Protein AF-A0A1I1PBJ9-F1 (afdb_monomer_lite)

InterPro domains:
  IPR011047 Quinoprotein alcohol dehydrogenase-like superfamily [SSF50998] (34-346)

Secondary structure (DSSP, 8-state):
-TTSHHHHHHHHHTTSS-------------SS-EEEEEEEE-TTSEEEEEEEETTEEEEEEEETT--EEEEEEE-SSSSSEEEEEEEEE-GGG-EEEEEEEE-EEEETTEEEE---EEEEEE-TTS-EEEEES-S-S--S-EEEEEEEE-TTS-EEEEEEEEEEETTTTEEEEEEEEEEE-TT--EEEEEEESTT---EEEEEEEE-TTS-EEEEEEETTTEEEEEEE-TTT--EEEEEE---GGGTTS-EEEEEEEEEE-TTS-EEEEEEEEETTS---EEEEEEE-TTS-EEEEEEEESS----EEEETTEEEEEEEEE-SS-EEEEEEEEETTT----EEEEES--

pLDDT: mean 78.66, std 17.12, range [30.16, 97.81]

Foldseek 3Di:
DPPVVVVVVVVVVCVPDPDPPPPDDDDPDDDADWDFLDWDQWPQQWIWTWWAGVLWTKIWIAHNRRHTPDIDTHPPPDPFRKGFNDWAAAPPRKIKTWIWTQQWDDDPNDTHGWTQIKIFIAHNRRHTPDMDRPQDPDIFTWDFQEKDQAPVRKIKTKWWGWDQPVPPSDTAIWIKIWIAHPNRHTQDIDTPPPVRFRKTFRYWDQAPVRWIWTWIATFQQAIKIWTARPNYRHTPDMDHLQDPVCVPARWGWGHFDWDADPVRKIKTKGKIGGPVDDFIKIKIFIAGNVRHTPDMDIGGHDFGFDWDDDDQWTWTWGWHDDVPWTKIWTFIARNVPRDRPDIDIDTDD

Organism: NCBI:txid927664

Structure (mmCIF, N/CA/C/O backbone):
data_AF-A0A1I1PBJ9-F1
#
_entry.id   AF-A0A1I1PBJ9-F1
#
loop_
_atom_site.group_PDB
_atom_site.id
_atom_site.type_symbol
_atom_site.label_atom_id
_atom_site.label_alt_id
_atom_site.label_comp_id
_atom_site.label_asym_id
_atom_site.label_entity_id
_atom_site.label_seq_id
_atom_site.pdbx_PDB_ins_code
_atom_site.Cartn_x
_atom_site.Cartn_y
_atom_site.Cartn_z
_atom_site.occupancy
_atom_site.B_iso_or_equiv
_atom_site.auth_seq_id
_atom_site.auth_comp_id
_atom_site.auth_asym_id
_atom_site.auth_atom_id
_atom_site.pdbx_PDB_model_num
ATOM 1 N N . MET A 1 1 ? -30.941 -43.623 -26.563 1.00 44.75 1 MET A N 1
ATOM 2 C CA . MET A 1 1 ? -30.043 -43.834 -25.400 1.00 44.75 1 MET A CA 1
ATOM 3 C C . MET A 1 1 ? -28.978 -42.742 -25.200 1.00 44.75 1 MET A C 1
ATOM 5 O O . MET A 1 1 ? -28.423 -42.683 -24.117 1.00 44.75 1 MET A O 1
ATOM 9 N N . GLN A 1 2 ? -28.733 -41.822 -26.145 1.00 40.47 2 GLN A N 1
ATOM 10 C CA . GLN A 1 2 ? -27.652 -40.815 -26.039 1.00 40.47 2 GLN A CA 1
ATOM 11 C C . GLN A 1 2 ? -28.000 -39.476 -25.347 1.00 40.47 2 GLN A C 1
ATOM 13 O O . GLN A 1 2 ? -27.104 -38.682 -25.097 1.00 40.47 2 GLN A O 1
ATOM 18 N N . LYS A 1 3 ? -29.261 -39.209 -24.972 1.00 30.16 3 LYS A N 1
ATOM 19 C CA . LYS A 1 3 ? -29.654 -37.937 -24.317 1.00 30.16 3 LYS A CA 1
ATOM 20 C C . LYS A 1 3 ? -29.509 -37.908 -22.786 1.00 30.16 3 LYS A C 1
ATOM 22 O O . LYS A 1 3 ? -29.756 -36.869 -22.192 1.00 30.16 3 LYS A O 1
ATOM 27 N N . ARG A 1 4 ? -29.113 -39.017 -22.143 1.00 34.50 4 ARG A N 1
ATOM 28 C CA . ARG A 1 4 ? -28.931 -39.086 -20.676 1.00 34.50 4 ARG A CA 1
ATOM 29 C C . ARG A 1 4 ? -27.471 -39.024 -20.212 1.00 34.50 4 ARG A C 1
ATOM 31 O O . ARG A 1 4 ? -27.247 -38.843 -19.026 1.00 34.50 4 ARG A O 1
ATOM 38 N N . LEU A 1 5 ? -26.493 -39.109 -21.122 1.00 34.81 5 LEU A N 1
ATOM 39 C CA . LEU A 1 5 ? -25.073 -38.957 -20.769 1.00 34.81 5 LEU A CA 1
ATOM 40 C C . LEU A 1 5 ? -24.631 -37.482 -20.688 1.00 34.81 5 LEU A C 1
ATOM 42 O O . LEU A 1 5 ? -23.706 -37.162 -19.953 1.00 34.81 5 LEU A O 1
ATOM 46 N N . LEU A 1 6 ? -25.310 -36.574 -21.401 1.00 32.25 6 LEU A N 1
ATOM 47 C CA . LEU A 1 6 ? -24.928 -35.157 -21.452 1.00 32.25 6 LEU A CA 1
ATOM 48 C C . LEU A 1 6 ? -25.353 -34.387 -20.189 1.00 32.25 6 LEU A C 1
ATOM 50 O O . LEU A 1 6 ? -24.628 -33.516 -19.723 1.00 32.25 6 LEU A O 1
ATOM 54 N N . THR A 1 7 ? -26.483 -34.751 -19.578 1.00 33.62 7 THR A N 1
ATOM 55 C CA . THR A 1 7 ? -26.981 -34.113 -18.347 1.00 33.62 7 THR A CA 1
ATOM 56 C C . THR A 1 7 ? -26.156 -34.498 -17.117 1.00 33.62 7 THR A C 1
ATOM 58 O O . THR A 1 7 ? -25.978 -33.682 -16.221 1.00 33.62 7 THR A O 1
ATOM 61 N N . SER A 1 8 ? -25.592 -35.709 -17.090 1.00 35.12 8 SER A N 1
ATOM 62 C CA . SER A 1 8 ? -24.715 -36.169 -16.004 1.00 35.12 8 SER A CA 1
ATOM 63 C C . SER A 1 8 ? -23.276 -35.652 -16.129 1.00 35.12 8 SER A C 1
ATOM 65 O O . SER A 1 8 ? -22.610 -35.500 -15.112 1.00 35.12 8 SER A O 1
ATOM 67 N N . LEU A 1 9 ? -22.810 -35.316 -17.341 1.00 34.12 9 LEU A N 1
ATOM 68 C CA . LEU A 1 9 ? -21.499 -34.689 -17.552 1.00 34.12 9 LEU A CA 1
ATOM 69 C C . LEU A 1 9 ? -21.525 -33.179 -17.234 1.00 34.12 9 LEU A C 1
ATOM 71 O O . LEU A 1 9 ? -20.570 -32.660 -16.668 1.00 34.12 9 LEU A O 1
ATOM 75 N N . LEU A 1 10 ? -22.648 -32.492 -17.489 1.00 34.88 10 LEU A N 1
ATOM 76 C CA . LEU A 1 10 ? -22.858 -31.089 -17.090 1.00 34.88 10 LEU A CA 1
ATOM 77 C C . LEU A 1 10 ? -23.048 -30.904 -15.574 1.00 34.88 10 LEU A C 1
ATOM 79 O O . LEU A 1 10 ? -22.601 -29.901 -15.025 1.00 34.88 10 LEU A O 1
ATOM 83 N N . LEU A 1 11 ? -23.629 -31.888 -14.877 1.00 35.75 11 LEU A N 1
ATOM 84 C CA . LEU A 1 11 ? -23.693 -31.896 -13.410 1.00 35.75 11 LEU A CA 1
ATOM 85 C C . LEU A 1 11 ? -22.331 -32.170 -12.754 1.00 35.75 11 LEU A C 1
ATOM 87 O O . LEU A 1 11 ? -22.122 -31.716 -11.639 1.00 35.75 11 LEU A O 1
ATOM 91 N N . LEU A 1 12 ? -21.388 -32.838 -13.432 1.00 35.94 12 LEU A N 1
ATOM 92 C CA . LEU A 1 12 ? -20.022 -33.031 -12.921 1.00 35.94 12 LEU A CA 1
ATOM 93 C C . LEU A 1 12 ? -19.122 -31.798 -13.151 1.00 35.94 12 LEU A C 1
ATOM 95 O O . LEU A 1 12 ? -18.224 -31.536 -12.358 1.00 35.94 12 LEU A O 1
ATOM 99 N N . LEU A 1 13 ? -19.390 -31.010 -14.200 1.00 36.66 13 LEU A N 1
ATOM 100 C CA . LEU A 1 13 ? -18.689 -29.749 -14.489 1.00 36.66 13 LEU A CA 1
ATOM 101 C C . LEU A 1 13 ? -19.149 -28.582 -13.596 1.00 36.66 13 LEU A C 1
ATOM 103 O O . LEU A 1 13 ? -18.338 -27.719 -13.274 1.00 36.66 13 LEU A O 1
ATOM 107 N N . GLY A 1 14 ? -20.398 -28.594 -13.115 1.00 38.44 14 GLY A N 1
ATOM 108 C CA . GLY A 1 14 ? -20.902 -27.622 -12.130 1.00 38.44 14 GLY A CA 1
ATOM 109 C C . GLY A 1 14 ? -20.309 -27.755 -10.716 1.00 38.44 14 GLY A C 1
ATOM 110 O O . GLY A 1 14 ? -20.506 -26.866 -9.896 1.00 38.44 14 GLY A O 1
ATOM 111 N N . TYR A 1 15 ? -19.569 -28.836 -10.432 1.00 40.94 15 TYR A N 1
ATOM 112 C CA . TYR A 1 15 ? -18.837 -29.044 -9.171 1.00 40.94 15 TYR A CA 1
ATOM 113 C C . TYR A 1 15 ? -17.362 -28.620 -9.233 1.00 40.94 15 TYR A C 1
ATOM 115 O O . TYR A 1 15 ? -16.685 -28.660 -8.207 1.00 40.94 15 TYR A O 1
ATOM 123 N N . LEU A 1 16 ? -16.836 -28.236 -10.403 1.00 43.03 16 LEU A N 1
ATOM 124 C CA . LEU A 1 16 ? -15.397 -27.988 -10.563 1.00 43.03 16 LEU A CA 1
ATOM 125 C C . LEU A 1 16 ? -14.981 -26.522 -10.410 1.00 43.03 16 LEU A C 1
ATOM 127 O O . LEU A 1 16 ? -13.804 -26.265 -10.164 1.00 43.03 16 LEU A O 1
ATOM 131 N N . LEU A 1 17 ? -15.925 -25.582 -10.445 1.00 45.69 17 LEU A N 1
ATOM 132 C CA . LEU A 1 17 ? -15.765 -24.225 -9.925 1.00 45.69 17 LEU A CA 1
ATOM 133 C C . LEU A 1 17 ? -17.140 -23.773 -9.416 1.00 45.69 17 LEU A C 1
ATOM 135 O O . LEU A 1 17 ? -18.084 -23.795 -10.210 1.00 45.69 17 LEU A O 1
ATOM 139 N N . PRO A 1 18 ? -17.304 -23.400 -8.132 1.00 47.81 18 PRO A N 1
ATOM 140 C CA . PRO A 1 18 ? -18.549 -22.781 -7.705 1.00 47.81 18 PRO A CA 1
ATOM 141 C C . PRO A 1 18 ? -18.763 -21.555 -8.590 1.00 47.81 18 PRO A C 1
ATOM 143 O O . PRO A 1 18 ? -17.837 -20.766 -8.791 1.00 47.81 18 PRO A O 1
ATOM 146 N N . ALA A 1 19 ? -19.962 -21.421 -9.162 1.00 47.38 19 ALA A N 1
ATOM 147 C CA . ALA A 1 19 ? -20.378 -20.157 -9.748 1.00 47.38 19 ALA A CA 1
ATOM 148 C C . ALA A 1 19 ? -20.003 -19.058 -8.747 1.00 47.38 19 ALA A C 1
ATOM 150 O O . ALA A 1 19 ? -20.332 -19.194 -7.565 1.00 47.38 19 ALA A O 1
ATOM 151 N N . GLN A 1 20 ? -19.267 -18.037 -9.199 1.00 52.62 20 GLN A N 1
ATOM 152 C CA . GLN A 1 20 ? -18.975 -16.826 -8.432 1.00 52.62 20 GLN A CA 1
ATOM 153 C C . GLN A 1 20 ? -20.295 -16.087 -8.198 1.00 52.62 20 GLN A C 1
ATOM 155 O O . GLN A 1 20 ? -20.617 -15.082 -8.824 1.00 52.62 20 GLN A O 1
ATOM 160 N N . ASN A 1 21 ? -21.123 -16.676 -7.349 1.00 68.81 21 ASN A N 1
ATOM 161 C CA . ASN A 1 21 ? -22.342 -16.093 -6.868 1.00 68.81 21 ASN A CA 1
ATOM 162 C C . ASN A 1 21 ? -21.906 -15.034 -5.871 1.00 68.81 21 ASN A C 1
ATOM 164 O O . ASN A 1 21 ? -21.134 -15.319 -4.958 1.00 68.81 21 ASN A O 1
ATOM 168 N N . ILE A 1 22 ? -22.413 -13.818 -6.045 1.00 67.12 22 ILE A N 1
ATOM 169 C CA . ILE A 1 22 ? -22.374 -12.829 -4.977 1.00 67.12 22 ILE A CA 1
ATOM 170 C C . ILE A 1 22 ? -23.084 -13.470 -3.781 1.00 67.12 22 ILE A C 1
ATOM 172 O O . ILE A 1 22 ? -24.300 -13.665 -3.817 1.00 67.12 22 ILE A O 1
ATOM 176 N N . GLU A 1 23 ? -22.320 -13.858 -2.761 1.00 73.06 23 GLU A N 1
ATOM 177 C CA . GLU A 1 23 ? -22.865 -14.574 -1.604 1.00 73.06 23 GLU A CA 1
ATOM 178 C C . GLU A 1 23 ? -23.789 -13.666 -0.789 1.00 73.06 23 GLU A C 1
ATOM 180 O O . GLU A 1 23 ? -24.820 -14.108 -0.281 1.00 73.06 23 GLU A O 1
ATOM 185 N N . TRP A 1 24 ? -23.455 -12.374 -0.711 1.00 80.00 24 TRP A N 1
ATOM 186 C CA . TRP A 1 24 ? -24.276 -11.364 -0.061 1.00 80.00 24 TRP A CA 1
ATOM 187 C C . TRP A 1 24 ? -23.976 -9.951 -0.573 1.00 80.00 24 TRP A C 1
ATOM 189 O O . TRP A 1 24 ? -22.884 -9.637 -1.036 1.00 80.00 24 TRP A O 1
ATOM 199 N N . VAL A 1 25 ? -24.975 -9.074 -0.445 1.00 80.75 25 VAL A N 1
ATOM 200 C CA . VAL A 1 25 ? -24.839 -7.619 -0.598 1.00 80.75 25 VAL A CA 1
ATOM 201 C C . VAL A 1 25 ? -25.513 -6.972 0.602 1.00 80.75 25 VAL A C 1
ATOM 203 O O . VAL A 1 25 ? -26.702 -7.196 0.845 1.00 80.75 25 VAL A O 1
ATOM 206 N N . LYS A 1 26 ? -24.767 -6.169 1.362 1.00 81.19 26 LYS A N 1
ATOM 207 C CA . LYS A 1 26 ? -25.272 -5.507 2.568 1.00 81.19 26 LYS A CA 1
ATOM 208 C C . LYS A 1 26 ? -25.068 -3.998 2.459 1.00 81.19 26 LYS A C 1
ATOM 210 O O . LYS A 1 26 ? -23.930 -3.542 2.366 1.00 81.19 26 LYS A O 1
ATOM 215 N N . PRO A 1 27 ? -26.147 -3.195 2.457 1.00 80.38 27 PRO A N 1
ATOM 216 C CA . PRO A 1 27 ? -26.002 -1.751 2.477 1.00 80.38 27 PRO A CA 1
ATOM 217 C C . PRO A 1 27 ? -25.577 -1.298 3.874 1.00 80.38 27 PRO A C 1
ATOM 219 O O . PRO A 1 27 ? -26.257 -1.585 4.861 1.00 80.38 27 PRO A O 1
ATOM 222 N N . ILE A 1 28 ? -24.511 -0.508 3.951 1.00 81.12 28 ILE A N 1
ATOM 223 C CA . ILE A 1 28 ? -24.158 0.219 5.170 1.00 81.12 28 ILE A CA 1
ATOM 224 C C . ILE A 1 28 ? -25.060 1.451 5.224 1.00 81.12 28 ILE A C 1
ATOM 226 O O . ILE A 1 28 ? -24.891 2.415 4.482 1.00 81.12 28 ILE A O 1
ATOM 230 N N . LYS A 1 29 ? -26.123 1.379 6.030 1.00 69.38 29 LYS A N 1
ATOM 231 C CA . LYS A 1 29 ? -27.189 2.389 6.024 1.00 69.38 29 LYS A CA 1
ATOM 232 C C . LYS A 1 29 ? -26.795 3.619 6.848 1.00 69.38 29 LYS A C 1
ATOM 234 O O . LYS A 1 29 ? -26.891 3.595 8.073 1.00 69.38 29 LYS A O 1
ATOM 239 N N . LYS A 1 30 ? -26.475 4.732 6.182 1.00 70.00 30 LYS A N 1
ATOM 240 C CA . LYS A 1 30 ? -26.483 6.083 6.775 1.00 70.00 30 LYS A CA 1
ATOM 241 C C . LYS A 1 30 ? -27.136 7.115 5.860 1.00 70.00 30 LYS A C 1
ATOM 243 O O . LYS A 1 30 ? -27.405 6.861 4.693 1.00 70.00 30 LYS A O 1
ATOM 248 N N . LYS A 1 31 ? -27.449 8.278 6.442 1.00 70.00 31 LYS A N 1
ATOM 249 C CA . LYS A 1 31 ? -28.221 9.359 5.806 1.00 70.00 31 LYS A CA 1
ATOM 250 C C . LYS A 1 31 ? -27.433 10.177 4.771 1.00 70.00 31 LYS A C 1
ATOM 252 O O . LYS A 1 31 ? -28.063 10.858 3.973 1.00 70.00 31 LYS A O 1
ATOM 257 N N . ASN A 1 32 ? -26.100 10.138 4.795 1.00 75.00 32 ASN A N 1
ATOM 258 C CA . ASN A 1 32 ? -25.235 10.957 3.938 1.00 75.00 32 ASN A CA 1
ATOM 259 C C . ASN A 1 32 ? -24.513 10.110 2.887 1.00 75.00 32 ASN A C 1
ATOM 261 O O . ASN A 1 32 ? -24.350 8.906 3.073 1.00 75.00 32 ASN A O 1
ATOM 265 N N . THR A 1 33 ? -24.024 10.751 1.819 1.00 64.06 33 THR A N 1
ATOM 266 C CA . THR A 1 33 ? -23.177 10.096 0.815 1.00 64.06 33 THR A CA 1
ATOM 267 C C . THR A 1 33 ? -21.929 9.523 1.477 1.00 64.06 33 THR A C 1
ATOM 269 O O . THR A 1 33 ? -21.119 10.264 2.046 1.00 64.06 33 THR A O 1
ATOM 272 N N . GLN A 1 34 ? -21.790 8.204 1.385 1.00 73.56 34 GLN A N 1
ATOM 273 C CA . GLN A 1 34 ? -20.634 7.461 1.856 1.00 73.56 34 GLN A CA 1
ATOM 274 C C . GLN A 1 34 ? -19.831 6.958 0.665 1.00 73.56 34 GLN A C 1
ATOM 276 O O . GLN A 1 34 ? -20.398 6.453 -0.302 1.00 73.56 34 GLN A O 1
ATOM 281 N N . PHE A 1 35 ? -18.514 7.088 0.748 1.00 84.81 35 PHE A N 1
ATOM 282 C CA . PHE A 1 35 ? -17.604 6.410 -0.165 1.00 84.81 35 PHE A CA 1
ATOM 283 C C . PHE A 1 35 ? -16.779 5.455 0.681 1.00 84.81 35 PHE A C 1
ATOM 285 O O . PHE A 1 35 ? -16.075 5.925 1.571 1.00 84.81 35 PHE A O 1
ATOM 292 N N . ALA A 1 36 ? -16.900 4.153 0.427 1.00 87.38 36 ALA A N 1
ATOM 293 C CA . ALA A 1 36 ? -15.923 3.174 0.880 1.00 87.38 36 ALA A CA 1
ATOM 294 C C . ALA A 1 36 ? -14.727 3.277 -0.069 1.00 87.38 36 ALA A C 1
ATOM 296 O O . ALA A 1 36 ? -14.886 3.110 -1.279 1.00 87.38 36 ALA A O 1
ATOM 297 N N . LEU A 1 37 ? -13.578 3.661 0.472 1.00 87.31 37 LEU A N 1
ATOM 298 C CA . LEU A 1 37 ? -12.336 3.835 -0.274 1.00 87.31 37 LEU A CA 1
ATOM 299 C C . LEU A 1 37 ? -11.429 2.618 -0.122 1.00 87.31 37 LEU A C 1
ATOM 301 O O . LEU A 1 37 ? -10.700 2.308 -1.058 1.00 87.31 37 LEU A O 1
ATOM 305 N N . ASP A 1 38 ? -11.542 1.909 1.002 1.00 89.19 38 ASP A N 1
ATOM 306 C CA . ASP A 1 38 ? -10.806 0.677 1.244 1.00 89.19 38 ASP A CA 1
ATOM 307 C C . ASP A 1 38 ? -11.599 -0.305 2.115 1.00 89.19 38 ASP A C 1
ATOM 309 O O . ASP A 1 38 ? -12.447 0.098 2.923 1.00 89.19 38 ASP A O 1
ATOM 313 N N . ILE A 1 39 ? -11.322 -1.594 1.928 1.00 90.31 39 ILE A N 1
ATOM 314 C CA . ILE A 1 39 ? -11.867 -2.697 2.712 1.00 90.31 39 ILE A CA 1
ATOM 315 C C . ILE A 1 39 ? -10.762 -3.706 3.018 1.00 90.31 39 ILE A C 1
ATOM 317 O O . ILE A 1 39 ? -10.082 -4.187 2.118 1.00 90.31 39 ILE A O 1
ATOM 321 N N . THR A 1 40 ? -10.619 -4.078 4.289 1.00 89.81 40 THR A N 1
ATOM 322 C CA . THR A 1 40 ? -9.620 -5.064 4.711 1.00 89.81 40 THR A CA 1
ATOM 323 C C . THR A 1 40 ? -10.235 -6.139 5.609 1.00 89.81 40 THR A C 1
ATOM 325 O O . THR A 1 40 ? -11.097 -5.822 6.440 1.00 89.81 40 THR A O 1
ATOM 328 N N . PRO A 1 41 ? -9.849 -7.421 5.472 1.00 90.19 41 PRO A N 1
ATOM 329 C CA . PRO A 1 41 ? -10.278 -8.466 6.391 1.00 90.19 41 PRO A CA 1
ATOM 330 C C . PRO A 1 41 ? -9.880 -8.164 7.839 1.00 90.19 41 PRO A C 1
ATOM 332 O O . PRO A 1 41 ? -8.791 -7.673 8.133 1.00 90.19 41 PRO A O 1
ATOM 335 N N . SER A 1 42 ? -10.766 -8.514 8.764 1.00 88.81 42 SER A N 1
ATOM 336 C CA . SER A 1 42 ? -10.550 -8.373 10.200 1.00 88.81 42 SER A CA 1
ATOM 337 C C . SER A 1 42 ? -10.073 -9.692 10.812 1.00 88.81 42 SER A C 1
ATOM 339 O O . SER A 1 42 ? -10.504 -10.775 10.406 1.00 88.81 42 SER A O 1
ATOM 341 N N . GLN A 1 43 ? -9.249 -9.622 11.865 1.00 84.12 43 GLN A N 1
ATOM 342 C CA . GLN A 1 43 ? -8.832 -10.819 12.622 1.00 84.12 43 GLN A CA 1
ATOM 343 C C . GLN A 1 43 ? -10.025 -11.584 13.230 1.00 84.12 43 GLN A C 1
ATOM 345 O O . GLN A 1 43 ? -9.944 -12.788 13.464 1.00 84.12 43 GLN A O 1
ATOM 350 N N . ASN A 1 44 ? -11.162 -10.908 13.426 1.00 84.25 44 ASN A N 1
ATOM 351 C CA . ASN A 1 44 ? -12.384 -11.466 14.005 1.00 84.25 44 ASN A CA 1
ATOM 352 C C . ASN A 1 44 ? -13.362 -11.998 12.943 1.00 84.25 44 ASN A C 1
ATOM 354 O O . ASN A 1 44 ? -14.569 -12.012 13.177 1.00 84.25 44 ASN A O 1
ATOM 358 N N . LYS A 1 45 ? -12.855 -12.455 11.787 1.00 83.00 45 LYS A N 1
ATOM 359 C CA . LYS A 1 45 ? -13.658 -13.036 10.694 1.00 83.00 45 LYS A CA 1
ATOM 360 C C . LYS A 1 45 ? -14.723 -12.072 10.163 1.00 83.00 45 LYS A C 1
ATOM 362 O O . LYS A 1 45 ? -15.860 -12.474 9.942 1.00 83.00 45 LYS A O 1
ATOM 367 N N . GLY A 1 46 ? -14.370 -10.804 10.004 1.00 91.19 46 GLY A N 1
ATOM 368 C CA . GLY A 1 46 ? -15.226 -9.781 9.409 1.00 91.19 46 GLY A CA 1
ATOM 369 C C . GLY A 1 46 ? -14.423 -8.873 8.492 1.00 91.19 46 GLY A C 1
ATOM 370 O O . GLY A 1 46 ? -13.356 -9.266 8.026 1.00 91.19 46 GLY A O 1
ATOM 371 N N . PHE A 1 47 ? -14.896 -7.649 8.282 1.00 92.25 47 PHE A N 1
ATOM 372 C CA . PHE A 1 47 ? -14.206 -6.665 7.453 1.00 92.25 47 PHE A CA 1
ATOM 373 C C . PHE A 1 47 ? -14.221 -5.286 8.096 1.00 92.25 47 PHE A C 1
ATOM 375 O O . PHE A 1 47 ? -15.151 -4.920 8.816 1.00 92.25 47 PHE A O 1
ATOM 382 N N . TRP A 1 48 ? -13.177 -4.526 7.811 1.00 92.62 48 TRP A N 1
ATOM 383 C CA . TRP A 1 48 ? -13.051 -3.117 8.133 1.00 92.62 48 TRP A CA 1
ATOM 384 C C . TRP A 1 48 ? -13.170 -2.309 6.868 1.00 92.62 48 TRP A C 1
ATOM 386 O O . TRP A 1 48 ? -12.606 -2.681 5.848 1.00 92.62 48 TRP A O 1
ATOM 396 N N . ILE A 1 49 ? -13.911 -1.214 6.940 1.00 92.19 49 ILE A N 1
ATOM 397 C CA . ILE A 1 49 ? -14.196 -0.363 5.796 1.00 92.19 49 ILE A CA 1
ATOM 398 C C . ILE A 1 49 ? -13.798 1.052 6.166 1.00 92.19 49 ILE A C 1
ATOM 400 O O . ILE A 1 49 ? -14.285 1.597 7.160 1.00 92.19 49 ILE A O 1
ATOM 404 N N . ALA A 1 50 ? -12.936 1.644 5.352 1.00 91.25 50 ALA A N 1
ATOM 405 C CA . ALA A 1 50 ? -12.476 3.012 5.499 1.00 91.25 50 ALA A CA 1
ATOM 406 C C . ALA A 1 50 ? -12.983 3.885 4.358 1.00 91.25 50 ALA A C 1
ATOM 408 O O . ALA A 1 50 ? -13.190 3.426 3.233 1.00 91.25 50 ALA A O 1
ATOM 409 N N . GLY A 1 51 ? -13.219 5.160 4.656 1.00 90.19 51 GLY A N 1
ATOM 410 C CA . GLY A 1 51 ? -13.637 6.107 3.640 1.00 90.19 51 GLY A CA 1
ATOM 411 C C . GLY A 1 51 ? -14.110 7.442 4.189 1.00 90.19 51 GLY A C 1
ATOM 412 O O . GLY A 1 51 ? -13.538 7.986 5.139 1.00 90.19 51 GLY A O 1
ATOM 413 N N . ARG A 1 52 ? -15.174 7.986 3.587 1.00 87.00 52 ARG A N 1
ATOM 414 C CA . ARG A 1 52 ? -15.752 9.283 3.979 1.00 87.00 52 ARG A CA 1
ATOM 415 C C . ARG A 1 52 ? -17.270 9.269 4.070 1.00 87.00 52 ARG A C 1
ATOM 417 O O . ARG A 1 52 ? -17.936 8.602 3.284 1.00 87.00 52 ARG A O 1
ATOM 424 N N . GLU A 1 53 ? -17.800 10.078 4.981 1.00 89.06 53 GLU A N 1
ATOM 425 C CA . GLU A 1 53 ? -19.219 10.416 5.114 1.00 89.06 53 GLU A CA 1
ATOM 426 C C . GLU A 1 53 ? -19.375 11.943 5.022 1.00 89.06 53 GLU A C 1
ATOM 428 O O . GLU A 1 53 ? -19.161 12.671 5.996 1.00 89.06 53 GLU A O 1
ATOM 433 N N . GLY A 1 54 ? -19.726 12.453 3.839 1.00 86.88 54 GLY A N 1
ATOM 434 C CA . GLY A 1 54 ? -19.626 13.891 3.561 1.00 86.88 54 GLY A CA 1
ATOM 435 C C . GLY A 1 54 ? -18.182 14.388 3.730 1.00 86.88 54 GLY A C 1
ATOM 436 O O . GLY A 1 54 ? -17.278 13.859 3.089 1.00 86.88 54 GLY A O 1
ATOM 437 N N . ASN A 1 55 ? -17.971 15.363 4.622 1.00 82.38 55 ASN A N 1
ATOM 438 C CA . ASN A 1 55 ? -16.644 15.903 4.971 1.00 82.38 55 ASN A CA 1
ATOM 439 C C . ASN A 1 55 ? -16.018 15.227 6.206 1.00 82.38 55 ASN A C 1
ATOM 441 O O . ASN A 1 55 ? -15.068 15.750 6.786 1.00 82.38 55 ASN A O 1
ATOM 445 N N . LYS A 1 56 ? -16.595 14.115 6.672 1.00 86.69 56 LYS A N 1
ATOM 446 C CA . LYS A 1 56 ? -16.098 13.363 7.825 1.00 86.69 56 LYS A CA 1
ATOM 447 C C . LYS A 1 56 ? -15.320 12.152 7.354 1.00 86.69 56 LYS A C 1
ATOM 449 O O . LYS A 1 56 ? -15.755 11.457 6.434 1.00 86.69 56 LYS A O 1
ATOM 454 N N . THR A 1 57 ? -14.264 11.835 8.082 1.00 89.31 57 THR A N 1
ATOM 455 C 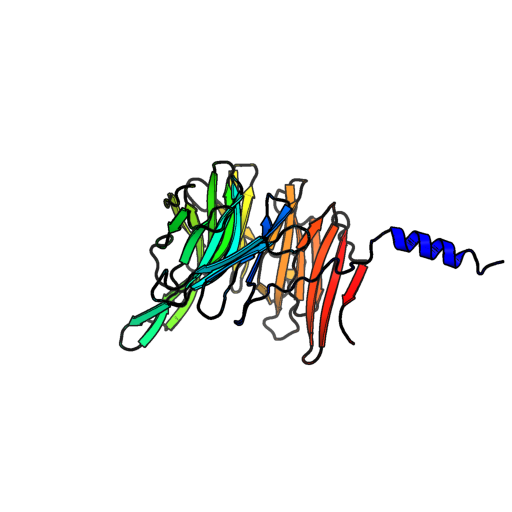CA . THR A 1 57 ? -13.647 10.517 8.027 1.00 89.31 57 THR A CA 1
ATOM 456 C C . THR A 1 57 ? -14.651 9.462 8.495 1.00 89.31 57 THR A C 1
ATOM 458 O O . THR A 1 57 ? -15.341 9.676 9.494 1.00 89.31 57 THR A O 1
ATOM 461 N N . PHE A 1 58 ? -14.731 8.329 7.797 1.00 91.12 58 PHE A N 1
ATOM 462 C CA . PHE A 1 58 ? -15.638 7.229 8.110 1.00 91.12 58 PHE A CA 1
ATOM 463 C C . PHE A 1 58 ? -14.888 5.909 8.300 1.00 91.12 58 PHE A C 1
ATOM 465 O O . PHE A 1 58 ? -14.060 5.543 7.466 1.00 91.12 58 PHE A O 1
ATOM 472 N N . LEU A 1 59 ? -15.240 5.189 9.367 1.00 93.19 59 LEU A N 1
ATOM 473 C CA . LEU A 1 59 ? -14.856 3.800 9.603 1.00 93.19 59 LEU A CA 1
ATOM 474 C C . LEU A 1 59 ? -16.091 2.952 9.895 1.00 93.19 59 LEU A C 1
ATOM 476 O O . LEU A 1 59 ? -17.029 3.399 10.564 1.00 93.19 59 LEU A O 1
ATOM 480 N N . ALA A 1 60 ? -16.068 1.705 9.450 1.00 93.44 60 ALA A N 1
ATOM 481 C CA . ALA A 1 60 ? -17.036 0.698 9.846 1.00 93.44 60 ALA A CA 1
ATOM 482 C C . ALA A 1 60 ? -16.367 -0.655 10.047 1.00 93.44 60 ALA A C 1
ATOM 484 O O . ALA A 1 60 ? -15.420 -0.993 9.341 1.00 93.44 60 ALA A O 1
ATOM 485 N N . ALA A 1 61 ? -16.929 -1.440 10.960 1.00 93.44 61 ALA A N 1
ATOM 486 C CA . ALA A 1 61 ? -16.669 -2.865 11.041 1.00 93.44 61 ALA A CA 1
ATOM 487 C C . ALA A 1 61 ? -17.950 -3.636 10.730 1.00 93.44 61 ALA A C 1
ATOM 489 O O . ALA A 1 61 ? -19.040 -3.294 11.203 1.00 93.44 61 ALA A O 1
ATOM 490 N N . VAL A 1 62 ? -17.796 -4.700 9.955 1.00 92.56 62 VAL A N 1
ATOM 491 C CA . VAL A 1 62 ? -18.846 -5.665 9.633 1.00 92.56 62 VAL A CA 1
ATOM 492 C C . VAL A 1 62 ? -18.363 -7.071 9.982 1.00 92.56 62 VAL A C 1
ATOM 494 O O . VAL A 1 62 ? -17.157 -7.318 10.031 1.00 92.56 62 VAL A O 1
ATOM 497 N N . ASP A 1 63 ? -19.280 -7.992 10.251 1.00 93.00 63 ASP A N 1
ATOM 498 C CA . ASP A 1 63 ? -18.942 -9.408 10.414 1.00 93.00 63 ASP A CA 1
ATOM 499 C C . ASP A 1 63 ? -18.729 -10.114 9.057 1.00 93.00 63 ASP A C 1
ATOM 501 O O . ASP A 1 63 ? -18.717 -9.484 7.998 1.00 93.00 63 ASP A O 1
ATOM 505 N N . SER A 1 64 ? -18.522 -11.435 9.071 1.00 90.56 64 SER A N 1
ATOM 506 C CA . SER A 1 64 ? -18.293 -12.240 7.853 1.00 90.56 64 SER A CA 1
ATOM 507 C C . SER A 1 64 ? -19.511 -12.330 6.940 1.00 90.56 64 SER A C 1
ATOM 509 O O . SER A 1 64 ? -19.366 -12.698 5.776 1.00 90.56 64 SER A O 1
ATOM 511 N N . LEU A 1 65 ? -20.701 -12.020 7.454 1.00 88.38 65 LEU A N 1
ATOM 512 C CA . LEU A 1 65 ? -21.958 -12.009 6.708 1.00 88.38 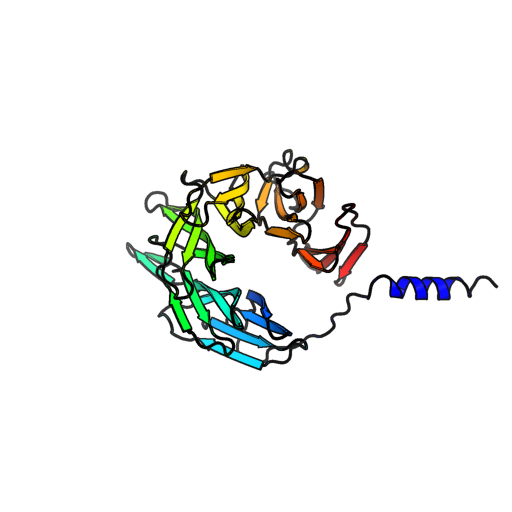65 LEU A CA 1
ATOM 513 C C . LEU A 1 65 ? -22.300 -10.598 6.198 1.00 88.38 65 LEU A C 1
ATOM 515 O O . LEU A 1 65 ? -23.363 -10.391 5.603 1.00 88.38 65 LEU A O 1
ATOM 519 N N . GLY A 1 66 ? -21.412 -9.628 6.445 1.00 88.00 66 GLY A N 1
ATOM 520 C CA . GLY A 1 66 ? -21.585 -8.225 6.095 1.00 88.00 66 GLY A CA 1
ATOM 521 C C . GLY A 1 66 ? -22.546 -7.468 7.016 1.00 88.00 66 GLY A C 1
ATOM 522 O O . GLY A 1 66 ? -22.942 -6.347 6.683 1.00 88.00 66 GLY A O 1
ATOM 523 N N . ASP A 1 67 ? -22.950 -8.040 8.156 1.00 88.38 67 ASP A N 1
ATOM 524 C CA . ASP A 1 67 ? -23.782 -7.333 9.127 1.00 88.38 67 ASP A CA 1
ATOM 525 C C . ASP A 1 67 ? -22.935 -6.318 9.905 1.00 88.38 67 ASP A C 1
ATOM 527 O O . ASP A 1 67 ? -21.806 -6.575 10.320 1.00 88.38 67 ASP A O 1
ATOM 531 N N . THR A 1 68 ? -23.470 -5.106 10.065 1.00 92.00 68 THR A N 1
ATOM 532 C CA . THR A 1 68 ? -22.742 -3.995 10.688 1.00 92.00 68 THR A CA 1
ATOM 533 C C . THR A 1 68 ? -22.567 -4.223 12.184 1.00 92.00 68 THR A C 1
ATOM 535 O O . THR A 1 68 ? -23.550 -4.278 12.921 1.00 92.00 68 THR A O 1
ATOM 538 N N . LEU A 1 69 ? -21.314 -4.264 12.635 1.00 92.94 69 LEU A N 1
ATOM 539 C CA . LEU A 1 69 ? -20.953 -4.309 14.051 1.00 92.94 69 LEU A CA 1
ATOM 540 C C . LEU A 1 69 ? -20.966 -2.900 14.647 1.00 92.94 69 LEU A C 1
ATOM 542 O O . LEU A 1 69 ? -21.589 -2.657 15.679 1.00 92.94 69 LEU A O 1
ATOM 546 N N . TRP A 1 70 ? -20.316 -1.951 13.969 1.00 94.62 70 TRP A N 1
ATOM 547 C CA . TRP A 1 70 ? -20.339 -0.537 14.335 1.00 94.62 70 TRP A CA 1
ATOM 548 C C . TRP A 1 70 ? -19.978 0.359 13.146 1.00 94.62 70 TRP A C 1
ATOM 550 O O . TRP A 1 70 ? -19.408 -0.078 12.148 1.00 94.62 70 TRP A O 1
ATOM 560 N N . THR A 1 71 ? -20.309 1.647 13.271 1.00 93.62 71 THR A N 1
ATOM 561 C CA . THR A 1 71 ? -19.841 2.701 12.361 1.00 93.62 71 THR A CA 1
ATOM 562 C C . THR A 1 71 ? -19.406 3.916 13.168 1.00 93.62 71 THR A C 1
ATOM 564 O O . THR A 1 71 ? -20.078 4.282 14.137 1.00 93.62 71 THR A O 1
ATOM 567 N N . LYS A 1 72 ? -18.322 4.569 12.758 1.00 93.31 72 LYS A N 1
ATOM 568 C CA . LYS A 1 72 ? -17.824 5.803 13.363 1.00 93.31 72 LYS A CA 1
ATOM 569 C C . LYS A 1 72 ? -17.557 6.844 12.290 1.00 93.31 72 LYS A C 1
ATOM 571 O O . LYS A 1 72 ? -17.110 6.536 11.187 1.00 93.31 72 LYS A O 1
ATOM 576 N N . SER A 1 73 ? -17.866 8.084 12.638 1.00 91.81 73 SER A N 1
ATOM 577 C CA . SER A 1 73 ? -17.650 9.233 11.771 1.00 91.81 73 SER A CA 1
ATOM 578 C C . SER A 1 73 ? -16.932 10.292 12.583 1.00 91.81 73 SER A C 1
ATOM 580 O O . SER A 1 73 ? -17.473 10.776 13.578 1.00 91.81 73 SER A O 1
ATOM 582 N N . TYR A 1 74 ? -15.733 10.654 12.161 1.00 89.56 74 TYR A N 1
ATOM 583 C CA . TYR A 1 74 ? -14.870 11.560 12.901 1.00 89.56 74 TYR A CA 1
ATOM 584 C C . TYR A 1 74 ? -14.952 12.926 12.242 1.00 89.56 74 TYR A C 1
ATOM 586 O O . TYR A 1 74 ? -14.695 13.085 11.047 1.00 89.56 74 TYR A O 1
ATOM 594 N N . GLN A 1 75 ? -15.395 13.906 13.021 1.00 85.00 75 GLN A N 1
ATOM 595 C CA . GLN A 1 75 ? -15.566 15.281 12.581 1.00 85.00 75 GLN A CA 1
ATOM 596 C C . GLN A 1 75 ? -14.586 16.165 13.350 1.00 85.00 75 GLN A C 1
ATOM 598 O O . GLN A 1 75 ? -14.428 15.980 14.552 1.00 85.00 75 GLN A O 1
ATOM 603 N N . ASN A 1 76 ? -13.999 17.159 12.680 1.00 65.44 76 ASN A N 1
ATOM 604 C CA . ASN A 1 76 ? -13.208 18.222 13.310 1.00 65.44 76 ASN A CA 1
ATOM 605 C C . ASN A 1 76 ? -11.958 17.759 14.083 1.00 65.44 76 ASN A C 1
ATOM 607 O O . ASN A 1 76 ? -11.472 18.520 14.914 1.00 65.44 76 ASN A O 1
ATOM 611 N N . LEU A 1 77 ? -11.417 16.560 13.833 1.00 70.06 77 LEU A N 1
ATOM 612 C CA . LEU A 1 77 ? -10.113 16.189 14.413 1.00 70.06 77 LEU A CA 1
ATOM 613 C C . LEU A 1 77 ? -8.981 17.067 13.866 1.00 70.06 77 LEU A C 1
ATOM 615 O O . LEU A 1 77 ? -7.982 17.300 14.531 1.00 70.06 77 LEU A O 1
ATOM 619 N N . HIS A 1 78 ? -9.201 17.661 12.699 1.00 68.06 78 HIS A N 1
ATOM 620 C CA . HIS A 1 78 ? -8.444 18.801 12.225 1.00 68.06 78 HIS A CA 1
ATOM 621 C C . HIS A 1 78 ? -9.408 19.835 11.609 1.00 68.06 78 HIS A C 1
ATOM 623 O O . HIS A 1 78 ? -10.528 19.485 11.223 1.00 68.06 78 HIS A O 1
ATOM 629 N N . PRO A 1 79 ? -8.982 21.104 11.458 1.00 62.69 79 PRO A N 1
ATOM 630 C CA . PRO A 1 79 ? -9.779 22.164 10.831 1.00 62.69 79 PRO A CA 1
ATOM 631 C C . PRO A 1 79 ? -10.123 21.922 9.350 1.00 62.69 79 PRO A C 1
ATOM 633 O O . PRO A 1 79 ? -10.853 22.714 8.760 1.00 62.69 79 PRO A O 1
ATOM 636 N N . GLN A 1 80 ? -9.595 20.865 8.733 1.00 68.12 80 GLN A N 1
ATOM 637 C CA . GLN A 1 80 ? -9.727 20.578 7.306 1.00 68.12 80 GLN A CA 1
ATOM 638 C C . GLN A 1 80 ? -10.441 19.242 7.077 1.00 68.12 80 GLN A C 1
ATOM 640 O O . GLN A 1 80 ? -10.587 18.440 7.997 1.00 68.12 80 GLN A O 1
ATOM 645 N N . SER A 1 81 ? -10.964 19.029 5.869 1.00 70.12 81 SER A N 1
ATOM 646 C CA . SER A 1 81 ? -11.698 17.802 5.544 1.00 70.12 81 SER A CA 1
ATOM 647 C C . SER A 1 81 ? -10.696 16.690 5.254 1.00 70.12 81 SER A C 1
ATOM 649 O O . SER A 1 81 ? -9.935 16.784 4.296 1.00 70.12 81 SER A O 1
ATOM 651 N N . TYR A 1 82 ? -10.697 15.649 6.079 1.00 76.69 82 TYR A N 1
ATOM 652 C CA . TYR A 1 82 ? -9.869 14.461 5.894 1.00 76.69 82 TYR A CA 1
ATOM 653 C C . TYR A 1 82 ? -10.740 13.285 5.466 1.00 76.69 82 TYR A C 1
ATOM 655 O O . TYR A 1 82 ? -11.919 13.205 5.824 1.00 76.69 82 TYR A O 1
ATOM 663 N N . TYR A 1 83 ? -10.158 12.369 4.701 1.00 83.44 83 TYR A N 1
ATOM 664 C CA . TYR A 1 83 ? -10.772 11.085 4.394 1.00 83.44 83 TYR A CA 1
ATOM 665 C C . TYR A 1 83 ? -9.724 9.976 4.420 1.00 83.44 83 TYR A C 1
ATOM 667 O O . TYR A 1 83 ? -8.574 10.179 4.026 1.00 83.44 83 TYR A O 1
ATOM 675 N N . LEU A 1 84 ? -10.127 8.808 4.924 1.00 85.44 84 LEU A N 1
ATOM 676 C CA . LEU A 1 84 ? -9.258 7.635 4.979 1.00 85.44 84 LEU A CA 1
ATOM 677 C C . LEU A 1 84 ? -9.236 6.982 3.611 1.00 85.44 84 LEU A C 1
ATOM 679 O O . LEU A 1 84 ? -10.288 6.602 3.101 1.00 85.44 84 LEU A O 1
ATOM 683 N N . ASN A 1 85 ? -8.044 6.857 3.044 1.00 83.81 85 ASN A N 1
ATOM 684 C CA . ASN A 1 85 ? -7.848 6.181 1.768 1.00 83.81 85 ASN A CA 1
ATOM 685 C C . ASN A 1 85 ? -7.522 4.705 1.955 1.00 83.81 85 ASN A C 1
ATOM 687 O O . ASN A 1 85 ? -7.711 3.942 1.017 1.00 83.81 85 ASN A O 1
ATOM 691 N N . SER A 1 86 ? -7.023 4.323 3.131 1.00 86.81 86 SER A N 1
ATOM 692 C CA . SER A 1 86 ? -6.547 2.973 3.384 1.00 86.81 86 SER A CA 1
ATOM 693 C C . SER A 1 86 ? -6.720 2.562 4.843 1.00 86.81 86 SER A C 1
ATOM 695 O O . SER A 1 86 ? -6.662 3.390 5.761 1.00 86.81 86 SER A O 1
ATOM 697 N N . VAL A 1 87 ? -6.950 1.269 5.050 1.00 90.81 87 VAL A N 1
ATOM 698 C CA . VAL A 1 87 ? -7.020 0.602 6.345 1.00 90.81 87 VAL A CA 1
ATOM 699 C C . VAL A 1 87 ? -6.205 -0.686 6.307 1.00 90.81 87 VAL A C 1
ATOM 701 O O . VAL A 1 87 ? -6.418 -1.569 5.483 1.00 90.81 87 VAL A O 1
ATOM 704 N N . PHE A 1 88 ? -5.282 -0.811 7.252 1.00 89.06 88 PHE A N 1
ATOM 705 C CA . PHE A 1 88 ? -4.363 -1.936 7.343 1.00 89.06 88 PHE A CA 1
ATOM 706 C C . PHE A 1 88 ? -4.564 -2.663 8.675 1.00 89.06 88 PHE A C 1
ATOM 708 O O . PHE A 1 88 ? -4.674 -2.006 9.718 1.00 89.06 88 PHE A O 1
ATOM 715 N N . PRO A 1 89 ? -4.618 -4.004 8.681 1.00 87.06 89 PRO A N 1
ATOM 716 C CA . PRO A 1 89 ? -4.738 -4.774 9.909 1.00 87.06 89 PRO A CA 1
ATOM 717 C C . PRO A 1 89 ? -3.492 -4.612 10.783 1.00 87.06 89 PRO A C 1
ATOM 719 O O . PRO A 1 89 ? -2.367 -4.575 10.284 1.00 87.06 89 PRO A O 1
ATOM 722 N N . ALA A 1 90 ? -3.695 -4.568 12.100 1.00 86.75 90 ALA A N 1
ATOM 723 C CA . ALA A 1 90 ? -2.628 -4.492 13.086 1.00 86.75 90 ALA A CA 1
ATOM 724 C C . ALA A 1 90 ? -2.731 -5.555 14.200 1.00 86.75 90 ALA A C 1
ATOM 726 O O . ALA A 1 90 ? -3.763 -6.226 14.328 1.00 86.75 90 ALA A O 1
ATOM 727 N N . PRO A 1 91 ? -1.654 -5.805 14.981 1.00 83.06 91 PRO A N 1
ATOM 728 C CA . PRO A 1 91 ? -1.681 -6.743 16.095 1.00 83.06 91 PRO A CA 1
ATOM 729 C C . PRO A 1 91 ? -2.828 -6.466 17.067 1.00 83.06 91 PRO A C 1
ATOM 731 O O . PRO A 1 91 ? -3.283 -5.335 17.210 1.00 83.06 91 PRO A O 1
ATOM 734 N N . ALA A 1 92 ? -3.270 -7.517 17.761 1.00 84.94 92 ALA A N 1
ATOM 735 C CA . ALA A 1 92 ? -4.334 -7.448 18.766 1.00 84.94 92 ALA A CA 1
ATOM 736 C C . ALA A 1 92 ? -5.685 -6.912 18.242 1.00 84.94 92 ALA A C 1
ATOM 738 O O . ALA A 1 92 ? -6.486 -6.378 19.006 1.00 84.94 92 ALA A O 1
ATOM 739 N N . GLY A 1 93 ? -5.956 -7.069 16.943 1.00 81.12 93 GLY A N 1
ATOM 740 C CA . GLY A 1 93 ? -7.186 -6.591 16.318 1.00 81.12 93 GLY A CA 1
ATOM 741 C C . GLY A 1 93 ? -7.283 -5.068 16.231 1.00 81.12 93 GLY A C 1
ATOM 742 O O . GLY A 1 93 ? -8.391 -4.555 16.112 1.00 81.12 93 GLY A O 1
ATOM 743 N N . HIS A 1 94 ? -6.160 -4.355 16.323 1.00 88.62 94 HIS A N 1
ATOM 744 C CA . HIS A 1 94 ? -6.084 -2.930 16.012 1.00 88.62 94 HIS A CA 1
ATOM 745 C C . HIS A 1 94 ? -5.952 -2.718 14.502 1.00 88.62 94 HIS A C 1
ATOM 747 O O . HIS A 1 94 ? -5.765 -3.676 13.747 1.00 88.62 94 HIS A O 1
ATOM 753 N N . TYR A 1 95 ? -6.032 -1.465 14.059 1.00 86.50 95 TYR A N 1
ATOM 754 C CA . TYR A 1 95 ? -5.875 -1.101 12.653 1.00 86.50 95 TYR A CA 1
ATOM 755 C C . TYR A 1 95 ? -5.111 0.206 12.509 1.00 86.50 95 TYR A C 1
ATOM 757 O O . TYR A 1 95 ? -5.167 1.089 13.365 1.00 86.50 95 TYR A O 1
ATOM 765 N N . LEU A 1 96 ? -4.409 0.326 11.392 1.00 84.81 96 LEU A N 1
ATOM 766 C CA . LEU A 1 96 ? -3.784 1.560 10.949 1.00 84.81 96 LEU A CA 1
ATOM 767 C C . LEU A 1 96 ? -4.628 2.144 9.839 1.00 84.81 96 LEU A C 1
ATOM 769 O O . LEU A 1 96 ? -4.986 1.437 8.902 1.00 84.81 96 LEU A O 1
ATOM 773 N N . THR A 1 97 ? -4.927 3.430 9.916 1.00 81.44 97 THR A N 1
ATOM 774 C CA . THR A 1 97 ? -5.686 4.094 8.861 1.00 81.44 97 THR A CA 1
ATOM 775 C C . THR A 1 97 ? -4.870 5.246 8.313 1.00 81.44 97 THR A C 1
ATOM 777 O O . THR A 1 97 ? -4.538 6.179 9.051 1.00 81.44 97 THR A O 1
ATOM 780 N N . GLY A 1 98 ? -4.527 5.142 7.032 1.00 76.94 98 GLY A N 1
ATOM 781 C CA . GLY A 1 98 ? -3.781 6.143 6.290 1.00 76.94 98 GLY A CA 1
ATOM 782 C C . GLY A 1 98 ? -4.745 7.065 5.570 1.00 76.94 98 GLY A C 1
ATOM 783 O O . GLY A 1 98 ? -5.749 6.630 4.988 1.00 76.94 98 GLY A O 1
ATOM 784 N N . ALA A 1 99 ? -4.482 8.362 5.649 1.00 66.19 99 ALA A N 1
ATOM 785 C CA . ALA A 1 99 ? -5.498 9.293 5.234 1.00 66.19 99 ALA A CA 1
ATOM 786 C C . ALA A 1 99 ? -4.965 10.628 4.765 1.00 66.19 99 ALA A C 1
ATOM 788 O O . ALA A 1 99 ? -3.937 11.136 5.215 1.00 66.19 99 ALA A O 1
ATOM 789 N N . MET A 1 100 ? -5.695 11.149 3.789 1.00 67.62 100 MET A N 1
ATOM 790 C CA . MET A 1 100 ? -5.307 12.305 3.016 1.00 67.62 100 MET A CA 1
ATOM 791 C C . MET A 1 100 ? -6.189 13.458 3.468 1.00 67.62 100 MET A C 1
ATOM 793 O O . MET A 1 100 ? -7.421 13.399 3.389 1.00 67.62 100 MET A O 1
ATOM 797 N N . GLY A 1 101 ? -5.558 14.494 4.014 1.00 59.00 101 GLY A N 1
ATOM 798 C CA . GLY A 1 101 ? -6.241 15.770 4.186 1.00 59.00 101 GLY A CA 1
ATOM 799 C C . GLY A 1 101 ? -6.551 16.375 2.835 1.00 59.00 101 GLY A C 1
ATOM 800 O O . GLY A 1 101 ? -5.896 16.074 1.857 1.00 59.00 101 GLY A O 1
ATOM 801 N N . VAL A 1 102 ? -7.530 17.254 2.748 1.00 54.50 102 VAL A N 1
ATOM 802 C CA . VAL A 1 102 ? -7.497 18.319 1.746 1.00 54.50 102 VAL A CA 1
ATOM 803 C C . VAL A 1 102 ? -7.407 19.573 2.576 1.00 54.50 102 VAL A C 1
ATOM 805 O O . VAL A 1 102 ? -8.411 20.086 3.073 1.00 54.50 102 VAL A O 1
ATOM 808 N N . GLY A 1 103 ? -6.171 19.937 2.897 1.00 53.06 103 GLY A N 1
ATOM 809 C CA . GLY A 1 103 ? -5.914 21.182 3.587 1.00 53.06 103 GLY A CA 1
ATOM 810 C C . GLY A 1 103 ? -5.718 22.316 2.624 1.00 53.06 103 GLY A C 1
ATOM 811 O O . GLY A 1 103 ? -5.526 22.010 1.478 1.00 53.06 103 GLY A O 1
ATOM 812 N N . SER A 1 104 ? -5.730 23.569 3.073 1.00 51.53 104 SER A N 1
ATOM 813 C CA . SER A 1 104 ? -5.530 24.783 2.271 1.00 51.53 104 SER A CA 1
ATOM 814 C C . SER A 1 104 ? -4.420 25.655 2.891 1.00 51.53 104 SER A C 1
ATOM 816 O O . SER A 1 104 ? -4.648 26.378 3.861 1.00 51.53 104 SER A O 1
ATOM 818 N N . TYR A 1 105 ? -3.197 25.573 2.379 1.00 52.56 105 TYR A N 1
ATOM 819 C CA . TYR A 1 105 ? -2.054 26.444 2.653 1.00 52.56 105 TYR A CA 1
ATOM 820 C C . TYR A 1 105 ? -2.109 27.746 1.851 1.00 52.56 105 TYR A C 1
ATOM 822 O O . TYR A 1 105 ? -2.220 27.741 0.632 1.00 52.56 105 TYR A O 1
ATOM 830 N N . HIS A 1 106 ? -1.963 28.889 2.517 1.00 53.12 106 HIS A N 1
ATOM 831 C CA . HIS A 1 106 ? -2.003 30.191 1.854 1.00 53.12 106 HIS A CA 1
ATOM 832 C C . HIS A 1 106 ? -0.585 30.751 1.684 1.00 53.12 106 HIS A C 1
ATOM 834 O O . HIS A 1 106 ? 0.114 30.978 2.670 1.00 53.12 106 HIS A O 1
ATOM 840 N N . SER A 1 107 ? -0.164 31.016 0.445 1.00 55.16 107 SER A N 1
ATOM 841 C CA . SER A 1 107 ? 1.120 31.656 0.125 1.00 55.16 107 SER A CA 1
ATOM 842 C C . SER A 1 107 ? 0.949 32.642 -1.027 1.00 55.16 107 SER A C 1
ATOM 844 O O . SER A 1 107 ? 0.397 32.306 -2.074 1.00 55.16 107 SER A O 1
ATOM 846 N N . GLY A 1 108 ? 1.391 33.887 -0.823 1.00 65.81 108 GLY A N 1
ATOM 847 C CA . GLY A 1 108 ? 1.373 34.922 -1.864 1.00 65.81 108 GLY A CA 1
ATOM 848 C C . GLY A 1 108 ? -0.022 35.312 -2.374 1.00 65.81 108 GLY A C 1
ATOM 849 O O . GLY A 1 108 ? -0.141 35.758 -3.508 1.00 65.81 108 GLY A O 1
ATOM 850 N N . GLY A 1 109 ? -1.076 35.126 -1.572 1.00 67.94 109 GLY A N 1
ATOM 851 C CA . GLY A 1 109 ? -2.468 35.374 -1.977 1.00 67.94 109 GLY A CA 1
ATOM 852 C C . GLY A 1 109 ? -3.157 34.186 -2.659 1.00 67.94 109 GLY A C 1
ATOM 853 O O . GLY A 1 109 ? -4.367 34.235 -2.860 1.00 67.94 109 GLY A O 1
ATOM 854 N N . ASN A 1 110 ? -2.427 33.101 -2.940 1.00 60.53 110 ASN A N 1
ATOM 855 C CA . ASN A 1 110 ? -2.996 31.854 -3.439 1.00 60.53 110 ASN A CA 1
ATOM 856 C C . ASN A 1 110 ? -3.242 30.878 -2.290 1.00 60.53 110 ASN A C 1
ATOM 858 O O . ASN A 1 110 ? -2.421 30.747 -1.381 1.00 60.53 110 ASN A O 1
ATOM 862 N N . THR A 1 111 ? -4.375 30.188 -2.362 1.00 62.47 111 THR A N 1
ATOM 863 C CA . THR A 1 111 ? -4.740 29.095 -1.464 1.00 62.47 111 THR A CA 1
ATOM 864 C C . THR A 1 111 ? -4.398 27.792 -2.178 1.00 62.47 111 THR A C 1
ATOM 866 O O . THR A 1 111 ? -5.071 27.423 -3.134 1.00 62.47 111 THR A O 1
ATOM 869 N N . TYR A 1 112 ? -3.303 27.154 -1.787 1.00 62.06 112 TYR A N 1
ATOM 870 C CA . TYR A 1 112 ? -2.893 25.837 -2.262 1.00 62.06 112 TYR A CA 1
ATOM 871 C C . TYR A 1 112 ? -3.448 24.794 -1.337 1.00 62.06 112 TYR A C 1
ATOM 873 O O . TYR A 1 112 ? -3.244 24.915 -0.137 1.00 62.06 112 TYR A O 1
ATOM 881 N N . ASP A 1 113 ? -4.065 23.747 -1.858 1.00 61.97 113 ASP A N 1
ATOM 882 C CA . ASP A 1 113 ? -4.431 22.673 -0.966 1.00 61.97 113 ASP A CA 1
ATOM 883 C C . ASP A 1 113 ? -3.172 21.904 -0.499 1.00 61.97 113 ASP A C 1
ATOM 885 O O . ASP A 1 113 ? -2.373 21.473 -1.322 1.00 61.97 113 ASP A O 1
ATOM 889 N N . THR A 1 114 ? -2.909 21.820 0.812 1.00 62.31 114 THR A N 1
ATOM 890 C CA . THR A 1 114 ? -1.839 20.980 1.377 1.00 62.31 114 THR A CA 1
ATOM 891 C C . THR A 1 114 ? -2.443 19.878 2.213 1.00 62.31 114 THR A C 1
ATOM 893 O O . THR A 1 114 ? -2.989 20.129 3.291 1.00 62.31 114 THR A O 1
ATOM 896 N N . SER A 1 115 ? -2.301 18.647 1.749 1.00 67.50 115 SER A N 1
ATOM 897 C CA . SER A 1 115 ? -2.658 17.469 2.521 1.00 67.50 115 SER A CA 1
ATOM 898 C C . SER A 1 115 ? -1.507 17.014 3.416 1.00 67.50 115 SER A C 1
ATOM 900 O O . SER A 1 115 ? -0.515 16.460 2.958 1.00 67.50 115 SER A O 1
ATOM 902 N N . LEU A 1 116 ? -1.627 17.246 4.728 1.00 71.56 116 LEU A N 1
ATOM 903 C CA . LEU A 1 116 ? -0.724 16.599 5.681 1.00 71.56 116 LEU A CA 1
ATOM 904 C C . LEU A 1 116 ? -1.142 15.131 5.829 1.00 71.56 116 LEU A C 1
ATOM 906 O O . LEU A 1 116 ? -2.332 14.876 6.061 1.00 71.56 116 LEU A O 1
ATOM 910 N N . PRO A 1 117 ? -0.203 14.175 5.708 1.00 73.44 117 PRO A N 1
ATOM 911 C CA . PRO A 1 117 ? -0.509 12.786 5.974 1.00 73.44 117 PRO A CA 1
ATOM 912 C C . PRO A 1 117 ? -0.824 12.672 7.455 1.00 73.44 117 PRO A C 1
ATOM 914 O O . PRO A 1 117 ? -0.065 13.153 8.302 1.00 73.44 117 PRO A O 1
ATOM 917 N N . PHE A 1 118 ? -1.931 12.017 7.763 1.00 82.94 118 PHE A N 1
ATOM 918 C CA . PHE A 1 118 ? -2.192 11.589 9.121 1.00 82.94 118 PHE A CA 1
ATOM 919 C C . PHE A 1 118 ? -2.313 10.079 9.161 1.00 82.94 118 PHE A C 1
ATOM 921 O O . PHE A 1 118 ? -2.786 9.431 8.222 1.00 82.94 118 PHE A O 1
ATOM 928 N N . LEU A 1 119 ? -1.854 9.544 10.279 1.00 87.00 119 LEU A N 1
ATOM 929 C CA . LEU A 1 119 ? -1.977 8.149 10.619 1.00 87.00 119 LEU A CA 1
ATOM 930 C C . LEU A 1 119 ? -2.731 8.061 11.930 1.00 87.00 119 LEU A C 1
ATOM 932 O O . LEU A 1 119 ? -2.334 8.689 12.914 1.00 87.00 119 LEU A O 1
ATOM 936 N N . TRP A 1 120 ? -3.792 7.265 11.936 1.00 91.44 120 TRP A N 1
ATOM 937 C CA . TRP A 1 120 ? -4.410 6.828 13.177 1.00 91.44 120 TRP A CA 1
ATOM 938 C C . TRP A 1 120 ? -4.111 5.368 13.413 1.00 91.44 120 TRP A C 1
ATOM 940 O O . TRP A 1 120 ? -4.175 4.547 12.496 1.00 91.44 120 TRP A O 1
ATOM 950 N N . TYR A 1 121 ? -3.840 5.070 14.671 1.00 92.25 121 TYR A N 1
ATOM 951 C CA . TYR A 1 121 ? -3.908 3.727 15.193 1.00 92.25 121 TYR A CA 1
ATOM 952 C C . TYR A 1 121 ? -5.189 3.606 15.991 1.00 92.25 121 TYR A C 1
ATOM 954 O O . TYR A 1 121 ? -5.394 4.336 16.962 1.00 92.25 121 TYR A O 1
ATOM 962 N N . VAL A 1 122 ? -6.073 2.730 15.536 1.00 93.25 122 VAL A N 1
ATOM 963 C CA . VAL A 1 122 ? -7.405 2.559 16.106 1.00 93.25 122 VAL A CA 1
ATOM 964 C C . VAL A 1 122 ? -7.540 1.176 16.721 1.00 93.25 122 VAL A C 1
ATOM 966 O O . VAL A 1 122 ? -7.023 0.192 16.189 1.00 93.25 122 VAL A O 1
ATOM 969 N N . ASP A 1 123 ? -8.231 1.096 17.852 1.00 93.38 123 ASP A N 1
ATOM 970 C CA . ASP A 1 123 ? -8.547 -0.182 18.480 1.00 93.38 123 ASP A CA 1
ATOM 971 C C . ASP A 1 123 ? -9.660 -0.923 17.723 1.00 93.38 123 ASP A C 1
ATOM 973 O O . ASP A 1 123 ? -10.252 -0.398 16.785 1.00 93.38 123 ASP A O 1
ATOM 977 N N . TYR A 1 124 ? -10.000 -2.141 18.148 1.00 91.88 124 TYR A N 1
ATOM 978 C CA . TYR A 1 124 ? -11.027 -2.961 17.490 1.00 91.88 124 TYR A CA 1
ATOM 979 C C . TYR A 1 124 ? -12.455 -2.371 17.551 1.00 91.88 124 TYR A C 1
ATOM 981 O O . TYR A 1 124 ? -13.354 -2.831 16.837 1.00 91.88 124 TYR A O 1
ATOM 989 N N . THR A 1 125 ? -12.690 -1.389 18.424 1.00 93.81 125 THR A N 1
ATOM 990 C CA . THR A 1 125 ? -13.961 -0.663 18.527 1.00 93.81 125 THR A CA 1
ATOM 991 C C . THR A 1 125 ? -13.993 0.559 17.616 1.00 93.81 125 THR A C 1
ATOM 993 O O . THR A 1 125 ? -15.066 1.124 17.415 1.00 93.81 125 THR A O 1
ATOM 996 N N . GLY A 1 126 ? -12.845 0.947 17.052 1.00 92.56 126 GLY A N 1
ATOM 997 C CA . GLY A 1 126 ? -12.637 2.152 16.262 1.00 92.56 126 GLY A CA 1
ATOM 998 C C . GLY A 1 126 ? -12.297 3.381 17.112 1.00 92.56 126 GLY A C 1
ATOM 999 O O . GLY A 1 126 ? -12.410 4.501 16.625 1.00 92.56 126 GLY A O 1
ATOM 1000 N N . GLU A 1 127 ? -11.936 3.246 18.384 1.00 94.00 127 GLU A N 1
ATOM 1001 C CA . GLU A 1 127 ? -11.399 4.389 19.135 1.00 94.00 127 GLU A CA 1
ATOM 1002 C C . GLU A 1 127 ? -9.953 4.665 18.719 1.00 94.00 127 GLU A C 1
ATOM 1004 O O . GLU A 1 127 ? -9.181 3.741 18.472 1.00 94.00 127 GLU A O 1
ATOM 1009 N N . ILE A 1 128 ? -9.587 5.945 18.626 1.00 93.00 128 ILE A N 1
ATOM 1010 C CA . ILE A 1 128 ? -8.223 6.357 18.278 1.00 93.00 128 ILE A CA 1
ATOM 1011 C C . ILE A 1 128 ? -7.339 6.164 19.514 1.00 93.00 128 ILE A C 1
ATOM 1013 O O . ILE A 1 128 ? -7.546 6.814 20.536 1.00 93.00 128 ILE A O 1
ATOM 1017 N N . ILE A 1 129 ? -6.351 5.276 19.408 1.00 92.88 129 ILE A N 1
ATOM 1018 C CA . ILE A 1 129 ? -5.333 5.034 20.438 1.00 92.88 129 ILE A CA 1
ATOM 1019 C C . ILE A 1 129 ? -4.277 6.138 20.372 1.00 92.88 129 ILE A C 1
ATOM 1021 O O . ILE A 1 129 ? -3.931 6.736 21.389 1.00 92.88 129 ILE A O 1
ATOM 1025 N N . TRP A 1 130 ? -3.770 6.410 19.170 1.00 92.62 130 TRP A N 1
ATOM 1026 C CA . TRP A 1 130 ? -2.854 7.514 18.915 1.00 92.62 130 TRP A CA 1
ATOM 1027 C C . TRP A 1 130 ? -3.001 8.037 17.490 1.00 92.62 130 TRP A C 1
ATOM 1029 O O . TRP A 1 130 ? -3.492 7.350 16.588 1.00 92.62 130 TRP A O 1
ATOM 1039 N N . GLU A 1 131 ? -2.538 9.269 17.296 1.00 90.19 131 GLU A N 1
ATOM 1040 C CA . GLU A 1 131 ? -2.449 9.917 15.996 1.00 90.19 131 GLU A CA 1
ATOM 1041 C C . GLU A 1 131 ? -1.056 10.498 15.756 1.00 90.19 131 GLU A C 1
ATOM 1043 O O . GLU A 1 131 ? -0.386 10.956 16.682 1.00 90.19 131 GLU A O 1
ATOM 1048 N N . SER A 1 132 ? -0.620 10.479 14.498 1.00 86.62 132 SER A N 1
ATOM 1049 C CA . SER A 1 132 ? 0.623 11.114 14.068 1.00 86.62 132 SER A CA 1
ATOM 1050 C C . SER A 1 132 ? 0.389 11.912 12.793 1.00 86.62 132 SER A C 1
ATOM 1052 O O . SER A 1 132 ? -0.100 11.380 11.797 1.00 86.62 132 SER A O 1
ATOM 1054 N N . ASN A 1 133 ? 0.745 13.196 12.831 1.00 82.75 133 ASN A N 1
ATOM 1055 C CA . ASN A 1 133 ? 0.626 14.147 11.721 1.00 82.75 133 ASN A CA 1
ATOM 1056 C C . ASN A 1 133 ? 1.989 14.702 11.261 1.00 82.75 133 ASN A C 1
ATOM 1058 O O . ASN A 1 133 ? 2.041 15.620 10.446 1.00 82.75 133 ASN A O 1
ATOM 1062 N N . ASN A 1 134 ? 3.095 14.160 11.785 1.00 83.00 134 ASN A N 1
ATOM 1063 C CA . ASN A 1 134 ? 4.458 14.639 11.530 1.00 83.00 134 ASN A CA 1
ATOM 1064 C C . ASN A 1 134 ? 5.382 13.521 11.011 1.00 83.00 134 ASN A C 1
ATOM 1066 O O . ASN A 1 134 ? 6.527 13.343 11.447 1.00 83.00 134 ASN A O 1
ATOM 1070 N N . LEU A 1 135 ? 4.848 12.710 10.096 1.00 84.38 135 LEU A N 1
ATOM 1071 C CA . LEU A 1 135 ? 5.570 11.575 9.518 1.00 84.38 135 LEU A 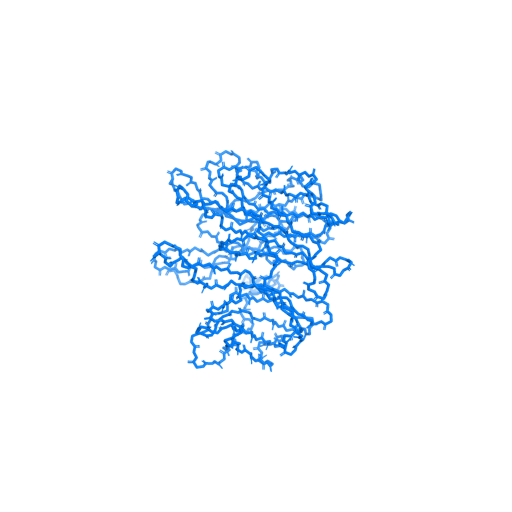CA 1
ATOM 1072 C C . LEU A 1 135 ? 6.693 12.022 8.574 1.00 84.38 135 LEU A C 1
ATOM 1074 O O . LEU A 1 135 ? 7.744 11.385 8.524 1.00 84.38 135 LEU A O 1
ATOM 1078 N N . LEU A 1 136 ? 6.500 13.137 7.870 1.00 82.81 136 LEU A N 1
ATOM 1079 C CA . LEU A 1 136 ? 7.447 13.687 6.905 1.00 82.81 136 LEU A CA 1
ATOM 1080 C C . LEU A 1 136 ? 7.723 15.153 7.232 1.00 82.81 136 LEU A C 1
ATOM 1082 O O . LEU A 1 136 ? 6.799 15.908 7.511 1.00 82.81 136 LEU A O 1
ATOM 1086 N N . ASP A 1 137 ? 8.986 15.564 7.128 1.00 80.06 137 ASP A N 1
ATOM 1087 C CA . ASP A 1 137 ? 9.399 16.959 7.347 1.00 80.06 137 ASP A CA 1
ATOM 1088 C C . ASP A 1 137 ? 9.123 17.846 6.105 1.00 80.06 137 ASP A C 1
ATOM 1090 O O . ASP A 1 137 ? 9.700 18.922 5.950 1.00 80.06 137 ASP A O 1
ATOM 1094 N N . SER A 1 138 ? 8.278 17.382 5.177 1.00 69.75 138 SER A N 1
ATOM 1095 C CA . SER A 1 138 ? 7.998 18.020 3.888 1.00 69.75 138 SER A CA 1
ATOM 1096 C C . SER A 1 138 ? 6.571 18.551 3.801 1.00 69.75 138 SER A C 1
ATOM 1098 O O . SER A 1 138 ? 5.628 17.934 4.292 1.00 69.75 138 SER A O 1
ATOM 1100 N N . CYS A 1 139 ? 6.408 19.667 3.094 1.00 65.06 139 CYS A N 1
ATOM 1101 C CA . CYS A 1 139 ? 5.111 20.161 2.648 1.00 65.06 139 CYS A CA 1
ATOM 1102 C C . CYS A 1 139 ? 4.708 19.517 1.312 1.00 65.06 139 CYS A C 1
ATOM 1104 O O . CYS A 1 139 ? 5.566 19.125 0.520 1.00 65.06 139 CYS A O 1
ATOM 1106 N N . GLY A 1 140 ? 3.403 19.445 1.056 1.00 75.88 140 GLY A N 1
ATOM 1107 C CA . GLY A 1 140 ? 2.847 18.972 -0.210 1.00 75.88 140 GLY A CA 1
ATOM 1108 C C . GLY A 1 140 ? 1.806 17.886 -0.022 1.00 75.88 140 GLY A C 1
ATOM 1109 O O . GLY A 1 140 ? 1.550 17.468 1.104 1.00 75.88 140 GLY A O 1
ATOM 1110 N N . ASP A 1 141 ? 1.197 17.461 -1.128 1.00 77.56 141 ASP A N 1
ATOM 1111 C CA . ASP A 1 141 ? 0.141 16.466 -1.052 1.00 77.56 141 ASP A CA 1
ATOM 1112 C C . ASP A 1 141 ? 0.691 15.075 -0.820 1.00 77.56 141 ASP A C 1
ATOM 1114 O O . ASP A 1 141 ? 1.452 14.610 -1.664 1.00 77.56 141 ASP A O 1
ATOM 1118 N N . VAL A 1 142 ? 0.304 14.416 0.274 1.00 82.69 142 VAL A N 1
ATOM 1119 C CA . VAL A 1 142 ? 0.822 13.096 0.647 1.00 82.69 142 VAL A CA 1
ATOM 1120 C C . VAL A 1 142 ? -0.242 12.013 0.501 1.00 82.69 142 VAL A C 1
ATOM 1122 O O . VAL A 1 142 ? -1.314 12.083 1.098 1.00 82.69 142 VAL A O 1
ATOM 1125 N N . SER A 1 143 ? 0.098 10.958 -0.238 1.00 85.06 143 SER A N 1
ATOM 1126 C CA . SER A 1 143 ? -0.689 9.731 -0.354 1.00 85.06 143 SER A CA 1
ATOM 1127 C C . SER A 1 143 ? 0.100 8.566 0.229 1.00 85.06 143 SER A C 1
ATOM 1129 O O . SER A 1 143 ? 1.180 8.248 -0.269 1.00 85.06 143 SER A O 1
ATOM 1131 N N . ILE A 1 144 ? -0.440 7.928 1.270 1.00 88.88 144 ILE A N 1
ATOM 1132 C CA . ILE A 1 144 ? 0.037 6.628 1.755 1.00 88.88 144 ILE A CA 1
ATOM 1133 C C . ILE A 1 144 ? -0.625 5.566 0.884 1.00 88.88 144 ILE A C 1
ATOM 1135 O O . ILE A 1 144 ? -1.850 5.442 0.886 1.00 88.88 144 ILE A O 1
ATOM 1139 N N . ASN A 1 145 ? 0.187 4.832 0.133 1.00 88.69 145 ASN A N 1
ATOM 1140 C CA . ASN A 1 145 ? -0.296 3.836 -0.814 1.00 88.69 145 ASN A CA 1
ATOM 1141 C C . ASN A 1 145 ? -0.382 2.448 -0.174 1.00 88.69 145 ASN A C 1
ATOM 1143 O O . ASN A 1 145 ? -1.293 1.699 -0.506 1.00 88.69 145 ASN A O 1
ATOM 1147 N N . ASP A 1 146 ? 0.527 2.132 0.751 1.00 91.12 146 ASP A N 1
ATOM 1148 C CA . ASP A 1 146 ? 0.541 0.849 1.449 1.00 91.12 146 ASP A CA 1
ATOM 1149 C C . ASP A 1 146 ? 1.214 0.952 2.825 1.00 91.12 146 ASP A C 1
ATOM 1151 O O . ASP A 1 146 ? 2.019 1.860 3.075 1.00 91.12 146 ASP A O 1
ATOM 1155 N N . ALA A 1 147 ? 0.883 0.021 3.716 1.00 91.81 147 ALA A N 1
ATOM 1156 C CA . ALA A 1 147 ? 1.518 -0.121 5.011 1.00 91.81 147 ALA A CA 1
ATOM 1157 C C . ALA A 1 147 ? 1.525 -1.577 5.487 1.00 91.81 147 ALA A C 1
ATOM 1159 O O . ALA A 1 147 ? 0.539 -2.301 5.370 1.00 91.81 147 ALA A O 1
ATOM 1160 N N . ILE A 1 148 ? 2.632 -1.980 6.108 1.00 92.06 148 ILE A N 1
ATOM 1161 C CA . ILE A 1 148 ? 2.799 -3.309 6.699 1.00 92.06 148 ILE A CA 1
ATOM 1162 C C . ILE A 1 148 ? 3.353 -3.207 8.111 1.00 92.06 148 ILE A C 1
ATOM 1164 O O . ILE A 1 148 ? 3.988 -2.222 8.494 1.00 92.06 148 ILE A O 1
ATOM 1168 N N . ILE A 1 149 ? 3.160 -4.278 8.871 1.00 91.50 149 ILE A N 1
ATOM 1169 C CA . ILE A 1 149 ? 3.729 -4.429 10.204 1.00 91.50 149 ILE A CA 1
ATOM 1170 C C . ILE A 1 149 ? 4.825 -5.466 10.119 1.00 91.50 149 ILE A C 1
ATOM 1172 O O . ILE A 1 149 ? 4.612 -6.594 9.680 1.00 91.50 149 ILE A O 1
ATOM 1176 N N . LEU A 1 150 ? 6.015 -5.042 10.508 1.00 94.69 150 LEU A N 1
ATOM 1177 C CA . LEU A 1 150 ? 7.213 -5.849 10.464 1.00 94.69 150 LEU A CA 1
ATOM 1178 C C . LEU A 1 150 ? 7.191 -6.899 11.571 1.00 94.69 150 LEU A C 1
ATOM 1180 O O . LEU A 1 150 ? 6.542 -6.748 12.605 1.00 94.69 150 LEU A O 1
ATOM 1184 N N . SER A 1 151 ? 8.001 -7.937 11.395 1.00 94.12 151 SER A N 1
ATOM 1185 C CA . SER A 1 151 ? 8.227 -8.984 12.397 1.00 94.12 151 SER A CA 1
ATOM 1186 C C . SER A 1 151 ? 8.694 -8.474 13.771 1.00 94.12 151 SER A C 1
ATOM 1188 O O . SER A 1 151 ? 8.510 -9.167 14.769 1.00 94.12 151 SER A O 1
ATOM 1190 N N . ASN A 1 152 ? 9.265 -7.267 13.850 1.00 94.44 152 ASN A N 1
ATOM 1191 C CA . ASN A 1 152 ? 9.643 -6.607 15.107 1.00 94.44 152 ASN A CA 1
ATOM 1192 C C . ASN A 1 152 ? 8.538 -5.707 15.704 1.00 94.44 152 ASN A C 1
ATOM 1194 O O . ASN A 1 152 ? 8.779 -5.044 16.710 1.00 94.44 152 ASN A O 1
ATOM 1198 N N . GLY A 1 153 ? 7.349 -5.662 15.096 1.00 92.44 153 GLY A N 1
ATOM 1199 C CA . GLY A 1 153 ? 6.215 -4.838 15.516 1.00 92.44 153 GLY A CA 1
ATOM 1200 C C . GLY A 1 153 ? 6.226 -3.404 14.985 1.00 92.44 153 GLY A C 1
ATOM 1201 O O . GLY A 1 153 ? 5.211 -2.722 15.102 1.00 92.44 153 GLY A O 1
ATOM 1202 N N . ASN A 1 154 ? 7.321 -2.938 14.378 1.00 94.31 154 ASN A N 1
ATOM 1203 C CA . ASN A 1 154 ? 7.343 -1.623 13.743 1.00 94.31 154 ASN A CA 1
ATOM 1204 C C . ASN A 1 154 ? 6.425 -1.594 12.523 1.00 94.31 154 ASN A C 1
ATOM 1206 O O . ASN A 1 154 ? 6.150 -2.613 11.893 1.00 94.31 154 ASN A O 1
ATOM 1210 N N . ILE A 1 155 ? 5.994 -0.396 12.166 1.00 93.06 155 ILE A N 1
ATOM 1211 C CA . ILE A 1 155 ? 5.070 -0.152 11.072 1.00 93.06 155 ILE A CA 1
ATOM 1212 C C . ILE A 1 155 ? 5.842 0.551 9.966 1.00 93.06 155 ILE A C 1
ATOM 1214 O O . ILE A 1 155 ? 6.437 1.605 10.201 1.00 93.06 155 ILE A O 1
ATOM 1218 N N . ILE A 1 156 ? 5.807 -0.014 8.763 1.00 95.19 156 ILE A N 1
ATOM 1219 C CA . ILE A 1 156 ? 6.301 0.636 7.553 1.00 95.19 156 ILE A CA 1
ATOM 1220 C C . ILE A 1 156 ? 5.122 1.159 6.765 1.00 95.19 156 ILE A C 1
ATOM 1222 O O . ILE A 1 156 ? 4.163 0.436 6.530 1.00 95.19 156 ILE A O 1
ATOM 1226 N N . MET A 1 157 ? 5.238 2.399 6.315 1.00 92.88 157 MET A N 1
ATOM 1227 C CA . MET A 1 157 ? 4.331 3.004 5.354 1.00 92.88 157 MET A CA 1
ATOM 1228 C C . MET A 1 157 ? 5.119 3.451 4.145 1.00 92.88 157 MET A C 1
ATOM 1230 O O . MET A 1 157 ? 6.215 3.999 4.283 1.00 92.88 157 MET A O 1
ATOM 1234 N N . VAL A 1 158 ? 4.527 3.275 2.976 1.00 93.44 158 VAL A N 1
ATOM 1235 C CA . VAL A 1 158 ? 5.075 3.760 1.719 1.00 93.44 158 VAL A CA 1
ATOM 1236 C C . VAL A 1 158 ? 4.038 4.553 0.959 1.00 93.44 158 VAL A C 1
ATOM 1238 O O . VAL A 1 158 ? 2.828 4.364 1.098 1.00 93.44 158 VAL A O 1
ATOM 1241 N N . GLY A 1 159 ? 4.520 5.471 0.142 1.00 91.38 159 GLY A N 1
ATOM 1242 C CA . GLY A 1 159 ? 3.634 6.317 -0.618 1.00 91.38 159 GLY A CA 1
ATOM 1243 C C . GLY A 1 159 ? 4.378 7.303 -1.482 1.00 91.38 159 GLY A C 1
ATOM 1244 O O . GLY A 1 159 ? 5.551 7.120 -1.814 1.00 91.38 159 GLY A O 1
ATOM 1245 N N . GLN A 1 160 ? 3.675 8.369 -1.823 1.00 89.69 160 GLN A N 1
ATOM 1246 C CA . GLN A 1 160 ? 4.198 9.470 -2.610 1.00 89.69 160 GLN A CA 1
ATOM 1247 C C . GLN A 1 160 ? 3.763 10.801 -2.017 1.00 89.69 160 GLN A C 1
ATOM 1249 O O . GLN A 1 160 ? 2.696 10.900 -1.407 1.00 89.69 160 GLN A O 1
ATOM 1254 N N . PHE A 1 161 ? 4.556 11.836 -2.250 1.00 87.44 161 PHE A N 1
ATOM 1255 C CA . PHE A 1 161 ? 4.119 13.198 -2.029 1.00 87.44 161 PHE A CA 1
ATOM 1256 C C . PHE A 1 161 ? 4.531 14.135 -3.151 1.00 87.44 161 PHE A C 1
ATOM 1258 O O . PHE A 1 161 ? 5.486 13.877 -3.882 1.00 87.44 161 PHE A O 1
ATOM 1265 N N . THR A 1 162 ? 3.797 15.231 -3.292 1.00 84.88 162 THR A N 1
ATOM 1266 C CA . THR A 1 162 ? 4.091 16.243 -4.302 1.00 84.88 162 THR A CA 1
ATOM 1267 C C . THR A 1 162 ? 5.042 17.294 -3.752 1.00 84.88 162 THR A C 1
ATOM 1269 O O . THR A 1 162 ? 4.659 18.077 -2.888 1.00 84.88 162 THR A O 1
ATOM 1272 N N . ILE A 1 163 ? 6.251 17.388 -4.307 1.00 80.81 163 ILE A N 1
ATOM 1273 C CA . ILE A 1 163 ? 7.104 18.558 -4.083 1.00 80.81 163 ILE A CA 1
ATOM 1274 C C . ILE A 1 163 ? 6.648 19.664 -5.029 1.00 80.81 163 ILE A C 1
ATOM 1276 O O . ILE A 1 163 ? 6.790 19.555 -6.250 1.00 80.81 163 ILE A O 1
ATOM 1280 N N . LEU A 1 164 ? 6.117 20.742 -4.455 1.00 73.75 164 LEU A N 1
ATOM 1281 C CA . LEU A 1 164 ? 5.856 21.986 -5.170 1.00 73.75 164 LEU A CA 1
ATOM 1282 C C . LEU A 1 164 ? 7.171 22.746 -5.341 1.00 73.75 164 LEU A C 1
ATOM 1284 O O . LEU A 1 164 ? 7.692 23.338 -4.395 1.00 73.75 164 LEU A O 1
ATOM 1288 N N . ASN A 1 165 ? 7.706 22.761 -6.562 1.00 70.00 165 ASN A N 1
ATOM 1289 C CA . ASN A 1 165 ? 8.769 23.699 -6.892 1.00 70.00 165 ASN A CA 1
ATOM 1290 C C . ASN A 1 165 ? 8.154 25.095 -7.065 1.00 70.00 165 ASN A C 1
ATOM 1292 O O . ASN A 1 165 ? 7.514 25.389 -8.077 1.00 70.00 165 ASN A O 1
ATOM 1296 N N . ALA A 1 166 ? 8.362 25.953 -6.064 1.00 61.38 166 ALA A N 1
ATOM 1297 C CA . ALA A 1 166 ? 7.815 27.308 -6.024 1.00 61.38 166 ALA A CA 1
ATOM 1298 C C . ALA A 1 166 ? 8.248 28.193 -7.210 1.00 61.38 166 ALA A C 1
ATOM 1300 O O . ALA A 1 166 ? 7.589 29.189 -7.489 1.00 61.38 166 ALA A O 1
ATOM 1301 N N . PHE A 1 167 ? 9.333 27.845 -7.911 1.00 58.12 167 PHE A N 1
ATOM 1302 C CA . PHE A 1 167 ? 9.863 28.646 -9.016 1.00 58.12 167 PHE A CA 1
ATOM 1303 C C . PHE A 1 167 ? 9.331 28.227 -10.387 1.00 58.12 167 PHE A C 1
ATOM 1305 O O . PHE A 1 167 ? 9.178 29.074 -11.263 1.00 58.12 167 PHE A O 1
ATOM 1312 N N . THR A 1 168 ? 9.066 26.937 -10.597 1.00 62.91 168 THR A N 1
ATOM 1313 C CA . THR A 1 168 ? 8.675 26.400 -11.913 1.00 62.91 168 THR A CA 1
ATOM 1314 C C . THR A 1 168 ? 7.190 26.072 -12.016 1.00 62.91 168 THR A C 1
ATOM 1316 O O . THR A 1 168 ? 6.736 25.698 -13.095 1.00 62.91 168 THR A O 1
ATOM 1319 N N . CYS A 1 169 ? 6.438 26.158 -10.911 1.00 59.31 169 CYS A N 1
ATOM 1320 C CA . CYS A 1 169 ? 5.067 25.647 -10.807 1.00 59.31 169 CYS A CA 1
ATOM 1321 C C . CYS A 1 169 ? 4.941 24.174 -11.244 1.00 59.31 169 CYS A C 1
ATOM 1323 O O . CYS A 1 169 ? 3.863 23.730 -11.634 1.00 59.31 169 CYS A O 1
ATOM 1325 N N . SER A 1 170 ? 6.038 23.409 -11.199 1.00 70.25 170 SER A N 1
ATOM 1326 C CA . SER A 1 170 ? 6.038 21.986 -11.523 1.00 70.25 170 SER A CA 1
ATOM 1327 C C . SER A 1 170 ? 5.963 21.165 -10.242 1.00 70.25 170 SER A C 1
ATOM 1329 O O . SER A 1 170 ? 6.779 21.345 -9.335 1.00 70.25 170 SER A O 1
ATOM 1331 N N . SER A 1 171 ? 5.020 20.233 -10.197 1.00 76.12 171 SER A N 1
ATOM 1332 C CA . SER A 1 171 ? 4.941 19.179 -9.190 1.00 76.12 171 SER A CA 1
ATOM 1333 C C . SER A 1 171 ? 5.804 17.991 -9.604 1.00 76.12 171 SER A C 1
ATOM 1335 O O . SER A 1 171 ? 5.641 17.475 -10.708 1.00 76.12 171 SER A O 1
ATOM 1337 N N . SER A 1 172 ? 6.687 17.526 -8.723 1.00 84.12 172 SER A N 1
ATOM 1338 C CA . SER A 1 172 ? 7.313 16.202 -8.857 1.00 84.12 172 SER A CA 1
ATOM 1339 C C . SER A 1 172 ? 6.760 15.284 -7.777 1.00 84.12 172 SER A C 1
ATOM 1341 O O . SER A 1 172 ? 6.713 15.681 -6.612 1.00 84.12 172 SER A O 1
ATOM 1343 N N . LEU A 1 173 ? 6.326 14.079 -8.159 1.00 86.12 173 LEU A N 1
ATOM 1344 C CA . LEU A 1 173 ? 5.949 13.055 -7.185 1.00 86.12 173 LEU A CA 1
ATOM 1345 C C . LEU A 1 173 ? 7.216 12.394 -6.666 1.00 86.12 173 LEU A C 1
ATOM 1347 O O . LEU A 1 173 ? 7.982 11.819 -7.436 1.00 86.12 173 LEU A O 1
ATOM 1351 N N . VAL A 1 174 ? 7.427 12.472 -5.363 1.00 89.50 174 VAL A N 1
ATOM 1352 C CA . VAL A 1 174 ? 8.549 11.836 -4.690 1.00 89.50 174 VAL A CA 1
ATOM 1353 C C . VAL A 1 174 ? 8.012 10.697 -3.856 1.00 89.50 174 VAL A C 1
ATOM 1355 O O . VAL A 1 174 ? 7.110 10.886 -3.040 1.00 89.50 174 VAL A O 1
ATOM 1358 N N . SER A 1 175 ? 8.558 9.502 -4.064 1.00 92.00 175 SER A N 1
ATOM 1359 C CA . SER A 1 175 ? 8.200 8.370 -3.224 1.00 92.00 175 SER A CA 1
ATOM 1360 C C . SER A 1 175 ? 8.832 8.504 -1.854 1.00 92.00 175 SER A C 1
ATOM 1362 O O . SER A 1 175 ? 9.920 9.062 -1.709 1.00 92.00 175 SER A O 1
ATOM 1364 N N . PHE A 1 176 ? 8.188 7.940 -0.846 1.00 93.19 176 PHE A N 1
ATOM 1365 C CA . PHE A 1 176 ? 8.742 7.893 0.495 1.00 93.19 176 PHE A CA 1
ATOM 1366 C C . PHE A 1 176 ? 8.494 6.542 1.153 1.00 93.19 176 PHE A C 1
ATOM 1368 O O . PHE A 1 176 ? 7.584 5.804 0.773 1.00 93.19 176 PHE A O 1
ATOM 1375 N N . ALA A 1 177 ? 9.294 6.266 2.178 1.00 94.50 177 ALA A N 1
ATOM 1376 C CA . ALA A 1 177 ? 8.981 5.278 3.194 1.00 94.50 177 ALA A CA 1
ATOM 1377 C C . ALA A 1 177 ? 9.178 5.897 4.584 1.00 94.50 177 ALA A C 1
ATOM 1379 O O . ALA A 1 177 ? 10.109 6.683 4.797 1.00 94.50 177 ALA A O 1
ATOM 1380 N N . VAL A 1 178 ? 8.305 5.550 5.525 1.00 94.75 178 VAL A N 1
ATOM 1381 C CA . VAL A 1 178 ? 8.409 5.936 6.937 1.00 94.75 178 VAL A CA 1
ATOM 1382 C C . VAL A 1 178 ? 8.292 4.693 7.799 1.00 94.75 178 VAL A C 1
ATOM 1384 O O . VAL A 1 178 ? 7.431 3.851 7.558 1.00 94.75 178 VAL A O 1
ATOM 1387 N N . CYS A 1 179 ? 9.138 4.615 8.821 1.00 95.25 179 CYS A N 1
ATOM 1388 C CA . CYS A 1 179 ? 9.055 3.621 9.875 1.00 95.25 179 CYS A CA 1
ATOM 1389 C C . CYS A 1 179 ? 8.663 4.285 11.188 1.00 95.25 179 CYS A C 1
ATOM 1391 O O . CYS A 1 179 ? 9.307 5.248 11.622 1.00 95.25 179 CYS A O 1
ATOM 1393 N N . VAL A 1 180 ? 7.625 3.757 11.828 1.00 93.44 180 VAL A N 1
ATOM 1394 C CA . VAL A 1 180 ? 7.202 4.156 13.173 1.00 93.44 180 VAL A CA 1
ATOM 1395 C C . VAL A 1 180 ? 7.184 2.943 14.097 1.00 93.44 180 VAL A C 1
ATOM 1397 O O . VAL A 1 180 ? 6.998 1.810 13.652 1.00 93.44 180 VAL A O 1
ATOM 1400 N N . ASN A 1 181 ? 7.395 3.166 15.390 1.00 93.44 181 ASN A N 1
ATOM 1401 C CA . ASN A 1 181 ? 7.200 2.119 16.389 1.00 93.44 181 ASN A CA 1
ATOM 1402 C C . ASN A 1 181 ? 5.687 1.917 16.680 1.00 93.44 181 ASN A C 1
ATOM 1404 O O . ASN A 1 181 ? 4.865 2.720 16.230 1.00 93.44 181 ASN A O 1
ATOM 1408 N N . PRO A 1 182 ? 5.295 0.882 17.449 1.00 89.69 182 PRO A N 1
ATOM 1409 C CA . PRO A 1 182 ? 3.894 0.649 17.826 1.00 89.69 182 PRO A CA 1
ATOM 1410 C C . PRO A 1 182 ? 3.204 1.802 18.573 1.00 89.69 182 PRO A C 1
ATOM 1412 O O . PRO A 1 182 ? 1.976 1.867 18.581 1.00 89.69 182 PRO A O 1
ATOM 1415 N N . ASP A 1 183 ? 3.976 2.705 19.183 1.00 90.62 183 ASP A N 1
ATOM 1416 C CA . ASP A 1 183 ? 3.481 3.889 19.897 1.00 90.62 183 ASP A CA 1
ATOM 1417 C C . ASP A 1 183 ? 3.330 5.118 18.975 1.00 90.62 183 ASP A C 1
ATOM 1419 O O . ASP A 1 183 ? 3.026 6.214 19.441 1.00 90.62 183 ASP A O 1
ATOM 1423 N N . GLY A 1 184 ? 3.588 4.966 17.670 1.00 89.38 184 GLY A N 1
ATOM 1424 C CA . GLY A 1 184 ? 3.491 6.037 16.674 1.00 89.38 184 GLY A CA 1
ATOM 1425 C C . GLY A 1 184 ? 4.719 6.953 16.591 1.00 89.38 184 GLY A C 1
ATOM 1426 O O . GLY A 1 184 ? 4.709 7.930 15.836 1.00 89.38 184 GLY A O 1
ATOM 1427 N N . LEU A 1 185 ? 5.800 6.654 17.322 1.00 91.88 185 LEU A N 1
ATOM 1428 C CA . LEU A 1 185 ? 7.047 7.414 17.257 1.00 91.88 185 LEU A CA 1
ATOM 1429 C C . LEU A 1 185 ? 7.789 7.121 15.949 1.00 91.88 185 LEU A C 1
ATOM 1431 O O . LEU A 1 185 ? 8.149 5.977 15.665 1.00 91.88 185 LEU A O 1
ATOM 1435 N N . LYS A 1 186 ? 8.086 8.180 15.189 1.00 93.62 186 LYS A N 1
ATOM 1436 C CA . LYS A 1 186 ? 8.918 8.129 13.980 1.00 93.62 186 LYS A CA 1
ATOM 1437 C C . LYS A 1 186 ? 10.332 7.647 14.311 1.00 93.62 186 LYS A C 1
ATOM 1439 O O . LYS A 1 186 ? 11.060 8.318 15.038 1.00 93.62 186 LYS A O 1
ATOM 1444 N N . LEU A 1 187 ? 10.719 6.509 13.736 1.00 95.75 187 LEU A N 1
ATOM 1445 C CA . LEU A 1 187 ? 12.069 5.946 13.825 1.00 95.75 187 LEU A CA 1
ATOM 1446 C C . LEU A 1 187 ? 12.952 6.467 12.689 1.00 95.75 187 LEU A C 1
ATOM 1448 O O . LEU A 1 187 ? 14.068 6.924 12.924 1.00 95.75 187 LEU A O 1
ATOM 1452 N N . TRP A 1 188 ? 12.436 6.443 11.458 1.00 96.62 188 TRP A N 1
ATOM 1453 C CA . TRP A 1 188 ? 13.085 7.043 10.295 1.00 96.62 188 TRP A CA 1
ATOM 1454 C C . TRP A 1 188 ? 12.063 7.396 9.208 1.00 96.62 188 TRP A C 1
ATOM 1456 O O . TRP A 1 188 ? 10.977 6.825 9.144 1.00 96.62 188 TRP A O 1
ATOM 1466 N N . ALA A 1 189 ? 12.431 8.333 8.334 1.00 93.81 189 ALA A N 1
ATOM 1467 C CA . ALA A 1 189 ? 11.686 8.697 7.132 1.00 93.81 189 ALA A CA 1
ATOM 1468 C C . ALA A 1 189 ? 12.669 8.983 5.990 1.00 93.81 189 ALA A C 1
ATOM 1470 O O . ALA A 1 189 ? 13.689 9.646 6.201 1.00 93.81 189 ALA A O 1
ATOM 1471 N N . LYS A 1 190 ? 12.399 8.454 4.795 1.00 93.69 190 LYS A N 1
ATOM 1472 C CA . LYS A 1 190 ? 13.293 8.539 3.632 1.00 93.69 190 LYS A CA 1
ATOM 1473 C C . LYS A 1 190 ? 12.507 8.769 2.348 1.00 93.69 190 LYS A C 1
ATOM 1475 O O . LYS A 1 190 ? 11.356 8.360 2.240 1.00 93.69 190 LYS A O 1
ATOM 1480 N N . GLN A 1 191 ? 13.162 9.406 1.381 1.00 92.06 191 GLN A N 1
ATOM 1481 C CA . GLN A 1 191 ? 12.631 9.688 0.047 1.00 92.06 191 GLN A CA 1
ATOM 1482 C C . GLN A 1 191 ? 13.360 8.845 -1.004 1.00 92.06 191 GLN A C 1
ATOM 1484 O O . GLN A 1 191 ? 14.567 8.613 -0.874 1.00 92.06 191 GLN A O 1
ATOM 1489 N N . TYR A 1 192 ? 12.640 8.418 -2.045 1.00 90.62 192 TYR A N 1
ATOM 1490 C CA . TYR A 1 192 ? 13.162 7.560 -3.108 1.00 90.62 192 TYR A CA 1
ATOM 1491 C C . TYR A 1 192 ? 12.670 7.970 -4.504 1.00 90.62 192 TYR A C 1
ATOM 1493 O O . TYR A 1 192 ? 11.522 8.399 -4.652 1.00 90.62 192 TYR A O 1
ATOM 1501 N N . PRO A 1 193 ? 13.507 7.761 -5.537 1.00 81.00 193 PRO A N 1
ATOM 1502 C CA . PRO A 1 193 ? 14.959 7.695 -5.469 1.00 81.00 193 PRO A CA 1
ATOM 1503 C C . PRO A 1 193 ? 15.487 9.052 -4.990 1.00 81.00 193 PRO A C 1
ATOM 1505 O O . PRO A 1 193 ? 14.865 10.096 -5.183 1.00 81.00 193 PRO A O 1
ATOM 1508 N N . GLN A 1 194 ? 16.672 9.060 -4.392 1.00 72.44 194 GLN A N 1
ATOM 1509 C CA . GLN A 1 194 ? 17.278 10.298 -3.884 1.00 72.44 194 GLN A CA 1
ATOM 1510 C C . GLN A 1 194 ? 17.616 11.313 -4.996 1.00 72.44 194 GLN A C 1
ATOM 1512 O O . GLN A 1 194 ? 17.953 12.454 -4.701 1.00 72.44 194 GLN A O 1
ATOM 1517 N N . SER A 1 195 ? 17.524 10.911 -6.268 1.00 64.94 195 SER A N 1
ATOM 1518 C CA . SER A 1 195 ? 17.823 11.731 -7.446 1.00 64.94 195 SER A CA 1
ATOM 1519 C C . SER A 1 195 ? 16.689 12.672 -7.880 1.00 64.94 195 SER A C 1
ATOM 1521 O O . SER A 1 195 ? 16.884 13.434 -8.823 1.00 64.94 195 SER A O 1
ATOM 1523 N N . GLY A 1 196 ? 15.520 12.646 -7.225 1.00 66.69 196 GLY A N 1
ATOM 1524 C CA . GLY A 1 196 ? 14.409 13.565 -7.519 1.00 66.69 196 GLY A CA 1
ATOM 1525 C C . GLY A 1 196 ? 13.589 13.227 -8.771 1.00 66.69 196 GLY A C 1
ATOM 1526 O O . GLY A 1 196 ? 12.773 14.040 -9.201 1.00 66.69 196 GLY A O 1
ATOM 1527 N N . ALA A 1 197 ? 13.778 12.044 -9.361 1.00 75.88 197 ALA A N 1
ATOM 1528 C CA . ALA A 1 197 ? 12.903 11.568 -10.428 1.00 75.88 197 ALA A CA 1
ATOM 1529 C C . ALA A 1 197 ? 11.461 11.369 -9.916 1.00 75.88 197 ALA A C 1
ATOM 1531 O O . ALA A 1 197 ? 11.237 11.127 -8.725 1.00 75.88 197 ALA A O 1
ATOM 1532 N N . THR A 1 198 ? 10.483 11.455 -10.823 1.00 75.00 198 THR A N 1
ATOM 1533 C CA . THR A 1 198 ? 9.066 11.258 -10.485 1.00 75.00 198 THR A CA 1
ATOM 1534 C C . THR A 1 198 ? 8.782 9.779 -10.291 1.00 75.00 198 THR A C 1
ATOM 1536 O O . THR A 1 198 ? 8.802 9.017 -11.256 1.00 75.00 198 THR A O 1
ATOM 1539 N N . ASN A 1 199 ? 8.499 9.394 -9.052 1.00 84.25 199 ASN A N 1
ATOM 1540 C CA . ASN A 1 199 ? 8.382 7.999 -8.659 1.00 84.25 199 ASN A CA 1
ATOM 1541 C C . ASN A 1 199 ? 7.217 7.799 -7.710 1.00 84.25 199 ASN A C 1
ATOM 1543 O O . ASN A 1 199 ? 6.940 8.653 -6.861 1.00 84.25 199 ASN A O 1
ATOM 1547 N N . TYR A 1 200 ? 6.585 6.638 -7.808 1.00 88.56 200 TYR A N 1
ATOM 1548 C CA . TYR A 1 200 ? 5.553 6.220 -6.871 1.00 88.56 200 TYR A CA 1
ATOM 1549 C C . TYR A 1 200 ? 5.783 4.791 -6.416 1.00 88.56 200 TYR A C 1
ATOM 1551 O O . TYR A 1 200 ? 5.727 3.863 -7.217 1.00 88.56 200 TYR A O 1
ATOM 1559 N N . ILE A 1 201 ? 6.004 4.622 -5.114 1.00 93.06 201 ILE A N 1
ATOM 1560 C CA . ILE A 1 201 ? 5.946 3.325 -4.449 1.00 93.06 201 ILE A CA 1
ATOM 1561 C C . ILE A 1 201 ? 4.484 3.029 -4.152 1.00 93.06 201 ILE A C 1
ATOM 1563 O O . ILE A 1 201 ? 3.796 3.835 -3.528 1.00 93.06 201 ILE A O 1
ATOM 1567 N N . THR A 1 202 ? 4.012 1.877 -4.601 1.00 91.81 202 THR A N 1
ATOM 1568 C CA . THR A 1 202 ? 2.614 1.463 -4.473 1.00 91.81 202 THR A CA 1
ATOM 1569 C C . THR A 1 202 ? 2.409 0.367 -3.452 1.00 91.81 202 THR A C 1
ATOM 1571 O O . THR A 1 202 ? 1.322 0.301 -2.896 1.00 91.81 202 THR A O 1
ATOM 1574 N N . GLN A 1 203 ? 3.419 -0.467 -3.207 1.00 93.06 203 GLN A N 1
ATOM 1575 C CA . GLN A 1 203 ? 3.324 -1.561 -2.248 1.00 93.06 203 GLN A CA 1
ATOM 1576 C C . GLN A 1 203 ? 4.662 -1.798 -1.555 1.00 93.06 203 GLN A C 1
ATOM 1578 O O . GLN A 1 203 ? 5.721 -1.503 -2.118 1.00 93.06 203 GLN A O 1
ATOM 1583 N N . VAL A 1 204 ? 4.610 -2.339 -0.342 1.00 95.25 204 VAL A N 1
ATOM 1584 C CA . VAL A 1 204 ? 5.770 -2.756 0.437 1.00 95.25 204 VAL A CA 1
ATOM 1585 C C . VAL A 1 204 ? 5.568 -4.161 0.996 1.00 95.25 204 VAL A C 1
ATOM 1587 O O . VAL A 1 204 ? 4.491 -4.529 1.448 1.00 95.25 204 VAL A O 1
ATOM 1590 N N . LEU A 1 205 ? 6.635 -4.955 0.994 1.00 95.19 205 LEU A N 1
ATOM 1591 C CA . LEU A 1 205 ? 6.682 -6.261 1.645 1.00 95.19 205 LEU A CA 1
ATOM 1592 C C . LEU A 1 205 ? 7.956 -6.401 2.478 1.00 95.19 205 LEU A C 1
ATOM 1594 O O . LEU A 1 205 ? 8.988 -5.807 2.159 1.00 95.19 205 LEU A O 1
ATOM 1598 N N . GLN A 1 206 ? 7.890 -7.199 3.543 1.00 95.75 206 GLN A N 1
ATOM 1599 C CA . GLN A 1 206 ? 9.070 -7.594 4.307 1.00 95.75 206 GLN A CA 1
ATOM 1600 C C . GLN A 1 206 ? 9.625 -8.895 3.718 1.00 95.75 206 GLN A C 1
ATOM 1602 O O . GLN A 1 206 ? 8.929 -9.905 3.643 1.00 95.75 206 GLN A O 1
ATOM 1607 N N . LEU A 1 207 ? 10.884 -8.874 3.295 1.00 94.12 207 LEU A N 1
ATOM 1608 C CA . LEU A 1 207 ? 11.589 -10.042 2.781 1.00 94.12 207 LEU A CA 1
ATOM 1609 C C . LEU A 1 207 ? 12.030 -10.970 3.932 1.00 94.12 207 LEU A C 1
ATOM 1611 O O . LEU A 1 207 ? 12.262 -10.497 5.048 1.00 94.12 207 LEU A O 1
ATOM 1615 N N . PRO A 1 208 ? 12.242 -12.280 3.682 1.00 91.62 208 PRO A N 1
ATOM 1616 C CA . PRO A 1 208 ? 12.698 -13.225 4.712 1.00 91.62 208 PRO A CA 1
ATOM 1617 C C . PRO A 1 208 ? 14.038 -12.866 5.371 1.00 91.62 208 PRO A C 1
ATOM 1619 O O . PRO A 1 208 ? 14.300 -13.268 6.501 1.00 91.62 208 PRO A O 1
ATOM 1622 N N . ASN A 1 209 ? 14.891 -12.102 4.682 1.00 93.69 209 ASN A N 1
ATOM 1623 C CA . ASN A 1 209 ? 16.154 -11.586 5.220 1.00 93.69 209 ASN A CA 1
ATOM 1624 C C . ASN A 1 209 ? 15.970 -10.357 6.137 1.00 93.69 209 ASN A C 1
ATOM 1626 O O . ASN A 1 209 ? 16.954 -9.820 6.639 1.00 93.69 209 ASN A O 1
ATOM 1630 N N . GLY A 1 210 ? 14.732 -9.903 6.352 1.00 95.44 210 GLY A N 1
ATOM 1631 C CA . GLY A 1 210 ? 14.406 -8.708 7.123 1.00 95.44 210 GLY A CA 1
ATOM 1632 C C . GLY A 1 210 ? 14.556 -7.403 6.341 1.00 95.44 210 GLY A C 1
ATOM 1633 O O . GLY A 1 210 ? 14.387 -6.342 6.920 1.00 95.44 210 GLY A O 1
ATOM 1634 N N . HIS A 1 211 ? 14.876 -7.419 5.050 1.00 96.88 211 HIS A N 1
ATOM 1635 C CA . HIS A 1 211 ? 14.831 -6.197 4.248 1.00 96.88 211 HIS A CA 1
ATOM 1636 C C . HIS A 1 211 ? 13.390 -5.865 3.857 1.00 96.88 211 HIS A C 1
ATOM 1638 O O . HIS A 1 211 ? 12.479 -6.682 3.985 1.00 96.88 211 HIS A O 1
ATOM 1644 N N . LEU A 1 212 ? 13.183 -4.651 3.367 1.00 96.94 212 LEU A N 1
ATOM 1645 C CA . LEU A 1 212 ? 11.933 -4.239 2.748 1.00 96.94 212 LEU A CA 1
ATOM 1646 C C . LEU A 1 212 ? 12.105 -4.291 1.239 1.00 96.94 212 LEU A C 1
ATOM 1648 O O . LEU A 1 212 ? 13.151 -3.895 0.725 1.00 96.94 212 LEU A O 1
ATOM 1652 N N . PHE A 1 213 ? 11.074 -4.730 0.534 1.00 96.44 213 PHE A N 1
ATOM 1653 C CA . PHE A 1 213 ? 10.991 -4.563 -0.903 1.00 96.44 213 PHE A CA 1
ATOM 1654 C C . PHE A 1 213 ? 9.774 -3.718 -1.245 1.00 96.44 213 PHE A C 1
ATOM 1656 O O . PHE A 1 213 ? 8.654 -4.044 -0.861 1.00 96.44 213 PHE A O 1
ATOM 1663 N N . CYS A 1 214 ? 10.007 -2.633 -1.968 1.00 95.75 214 CYS A N 1
ATOM 1664 C CA . CYS A 1 214 ? 8.983 -1.695 -2.384 1.00 95.75 214 CYS A CA 1
ATOM 1665 C C . CYS A 1 214 ? 8.829 -1.762 -3.900 1.00 95.75 214 CYS A C 1
ATOM 1667 O O . CYS A 1 214 ? 9.810 -1.571 -4.620 1.00 95.75 214 CYS A O 1
ATOM 1669 N N . SER A 1 215 ? 7.618 -2.005 -4.393 1.00 95.31 215 SER A N 1
ATOM 1670 C CA . SER A 1 215 ? 7.313 -1.953 -5.823 1.00 95.31 215 SER A CA 1
ATOM 1671 C C . SER A 1 215 ? 6.666 -0.625 -6.187 1.00 95.31 215 SER A C 1
ATOM 1673 O O . SER A 1 215 ? 5.942 -0.017 -5.395 1.00 95.31 215 SER A O 1
ATOM 1675 N N . GLY A 1 216 ? 6.936 -0.160 -7.399 1.00 93.56 216 GLY A N 1
ATOM 1676 C CA . GLY A 1 216 ? 6.435 1.115 -7.877 1.00 93.56 216 GLY A CA 1
ATOM 1677 C C . GLY A 1 216 ? 6.632 1.305 -9.369 1.00 93.56 216 GLY A C 1
ATOM 1678 O O . GLY A 1 216 ? 6.997 0.371 -10.087 1.00 93.56 216 GLY A O 1
ATOM 1679 N N . ALA A 1 217 ? 6.442 2.533 -9.837 1.00 90.44 217 ALA A N 1
ATOM 1680 C CA . ALA A 1 217 ? 6.864 2.908 -11.177 1.00 90.44 217 ALA A CA 1
ATOM 1681 C C . ALA A 1 217 ? 7.536 4.281 -11.204 1.00 90.44 217 ALA A C 1
ATOM 1683 O O . ALA A 1 217 ? 7.285 5.150 -10.363 1.00 90.44 217 ALA A O 1
ATOM 1684 N N . GLU A 1 218 ? 8.406 4.440 -12.193 1.00 88.25 218 GLU A N 1
ATOM 1685 C CA . GLU A 1 218 ? 9.103 5.672 -12.520 1.00 88.25 218 GLU A CA 1
ATOM 1686 C C . GLU A 1 218 ? 8.482 6.272 -13.774 1.00 88.25 218 GLU A C 1
ATOM 1688 O O . GLU A 1 218 ? 8.319 5.597 -14.799 1.00 88.25 218 GLU A O 1
ATOM 1693 N N . SER A 1 219 ? 8.151 7.560 -13.707 1.00 80.44 219 SER A N 1
ATOM 1694 C CA . SER A 1 219 ? 7.643 8.287 -14.867 1.00 80.44 219 SER A CA 1
ATOM 1695 C C . SER A 1 219 ? 8.651 8.205 -16.017 1.00 80.44 219 SER A C 1
ATOM 1697 O O . SER A 1 219 ? 9.778 8.678 -15.892 1.00 80.44 219 SER A O 1
ATOM 1699 N N . GLY A 1 220 ? 8.254 7.589 -17.132 1.00 76.62 220 GLY A N 1
ATOM 1700 C CA . GLY A 1 220 ? 9.091 7.435 -18.325 1.00 76.62 220 GLY A CA 1
ATOM 1701 C C . GLY A 1 220 ? 10.159 6.332 -18.277 1.00 76.62 220 GLY A C 1
ATOM 1702 O O . GLY A 1 220 ? 10.783 6.092 -19.308 1.00 76.62 220 GLY A O 1
ATOM 1703 N N . HIS A 1 221 ? 10.359 5.641 -17.148 1.00 68.88 221 HIS A N 1
ATOM 1704 C CA . HIS A 1 221 ? 11.416 4.620 -17.014 1.00 68.88 221 HIS A CA 1
ATOM 1705 C C . HIS A 1 221 ? 10.912 3.215 -16.641 1.00 68.88 221 HIS A C 1
ATOM 1707 O O . HIS A 1 221 ? 11.689 2.262 -16.679 1.00 68.88 221 HIS A O 1
ATOM 1713 N N . GLY A 1 222 ? 9.612 3.049 -16.374 1.00 86.00 222 GLY A N 1
ATOM 1714 C CA . GLY A 1 222 ? 8.987 1.733 -16.226 1.00 86.00 222 GLY A CA 1
ATOM 1715 C C . GLY A 1 222 ? 8.744 1.324 -14.778 1.00 86.00 222 GLY A C 1
ATOM 1716 O O . GLY A 1 222 ? 8.568 2.165 -13.900 1.00 86.00 222 GLY A O 1
ATOM 1717 N N . LEU A 1 223 ? 8.663 0.017 -14.541 1.00 90.12 223 LEU A N 1
ATOM 1718 C CA . LEU A 1 223 ? 8.373 -0.554 -13.227 1.00 90.12 223 LEU A CA 1
ATOM 1719 C C . LEU A 1 223 ? 9.655 -0.705 -12.416 1.00 90.12 223 LEU A C 1
ATOM 1721 O O . LEU A 1 223 ? 10.654 -1.218 -12.921 1.00 90.12 223 LEU A O 1
ATOM 1725 N N . MET A 1 224 ? 9.616 -0.307 -11.148 1.00 93.25 224 MET A N 1
ATOM 1726 C CA . MET A 1 224 ? 10.770 -0.377 -10.257 1.00 93.25 224 MET A CA 1
ATOM 1727 C C . MET A 1 224 ? 10.516 -1.273 -9.055 1.00 93.25 224 MET A C 1
ATOM 1729 O O . MET A 1 224 ? 9.402 -1.360 -8.537 1.00 93.25 224 MET A O 1
ATOM 1733 N N . GLY A 1 225 ? 11.605 -1.847 -8.563 1.00 93.88 225 GLY A N 1
ATOM 1734 C CA . GLY A 1 225 ? 11.717 -2.429 -7.240 1.00 93.88 225 GLY A CA 1
ATOM 1735 C C . GLY A 1 225 ? 12.819 -1.735 -6.453 1.00 93.88 225 GLY A C 1
ATOM 1736 O O . GLY A 1 225 ? 13.905 -1.507 -6.986 1.00 93.88 225 GLY A O 1
ATOM 1737 N N . LEU A 1 226 ? 12.564 -1.416 -5.191 1.00 95.00 226 LEU A N 1
ATOM 1738 C CA . LEU A 1 226 ? 13.550 -0.865 -4.268 1.00 95.00 226 LEU A CA 1
ATOM 1739 C C . LEU A 1 226 ? 13.724 -1.840 -3.114 1.00 95.00 226 LEU A C 1
ATOM 1741 O O . LEU A 1 226 ? 12.759 -2.144 -2.421 1.00 95.00 226 LEU A O 1
ATOM 1745 N N . GLU A 1 227 ? 14.948 -2.299 -2.884 1.00 96.00 227 GLU A N 1
ATOM 1746 C CA . GLU A 1 227 ? 15.274 -3.032 -1.665 1.00 96.00 227 GLU A CA 1
ATOM 1747 C C . GLU A 1 227 ? 15.863 -2.066 -0.641 1.00 96.00 227 GLU A C 1
ATOM 1749 O O . GLU A 1 227 ? 16.814 -1.339 -0.938 1.00 96.00 227 GLU A O 1
ATOM 1754 N N . ILE A 1 228 ? 15.277 -2.032 0.550 1.00 97.38 228 ILE A N 1
ATOM 1755 C CA . ILE A 1 228 ? 15.562 -1.049 1.592 1.00 97.38 228 ILE A CA 1
ATOM 1756 C C . ILE A 1 228 ? 15.917 -1.779 2.888 1.00 97.38 228 ILE A C 1
ATOM 1758 O O . ILE A 1 228 ? 15.246 -2.726 3.296 1.00 97.38 228 ILE A O 1
ATOM 1762 N N . ASP A 1 229 ? 16.960 -1.312 3.569 1.00 97.81 229 ASP A N 1
ATOM 1763 C CA . ASP A 1 229 ? 17.301 -1.777 4.910 1.00 97.81 229 ASP A CA 1
ATOM 1764 C C . ASP A 1 229 ? 16.213 -1.338 5.904 1.00 97.81 229 ASP A C 1
ATOM 1766 O O . ASP A 1 229 ? 15.993 -0.142 6.106 1.00 97.81 229 ASP A O 1
ATOM 1770 N N . GLN A 1 230 ? 15.530 -2.292 6.546 1.00 97.38 230 GLN A N 1
ATOM 1771 C CA . GLN A 1 230 ? 14.386 -1.984 7.417 1.00 97.38 230 GLN A CA 1
ATOM 1772 C C . GLN A 1 230 ? 14.749 -1.130 8.644 1.00 97.38 230 GLN A C 1
ATOM 1774 O O . GLN A 1 230 ? 13.897 -0.432 9.196 1.00 97.38 230 GLN A O 1
ATOM 1779 N N . ASN A 1 231 ? 16.002 -1.199 9.105 1.00 97.12 231 ASN A N 1
ATOM 1780 C CA . ASN A 1 231 ? 16.431 -0.562 10.349 1.00 97.12 231 ASN A CA 1
ATOM 1781 C C . ASN A 1 231 ? 16.795 0.908 10.130 1.00 97.12 231 ASN A C 1
ATOM 1783 O O . ASN A 1 231 ? 16.588 1.738 11.012 1.00 97.12 231 ASN A O 1
ATOM 1787 N N . THR A 1 232 ? 17.341 1.228 8.960 1.00 97.50 232 THR A N 1
ATOM 1788 C CA . THR A 1 232 ? 17.896 2.549 8.636 1.00 97.50 232 THR A CA 1
ATOM 1789 C C . THR A 1 232 ? 17.116 3.289 7.550 1.00 97.50 232 THR A C 1
ATOM 1791 O O . THR A 1 232 ? 17.296 4.499 7.376 1.00 97.50 232 THR A O 1
ATOM 1794 N N . GLY A 1 233 ? 16.288 2.574 6.785 1.00 96.81 233 GLY A N 1
ATOM 1795 C CA . GLY A 1 233 ? 15.644 3.080 5.578 1.00 96.81 233 GLY A CA 1
ATOM 1796 C C . GLY A 1 233 ? 16.629 3.319 4.427 1.00 96.81 233 GLY A C 1
ATOM 1797 O O . GLY A 1 233 ? 16.283 3.954 3.433 1.00 96.81 233 GLY A O 1
ATOM 1798 N N . ASN A 1 234 ? 17.884 2.879 4.520 1.00 96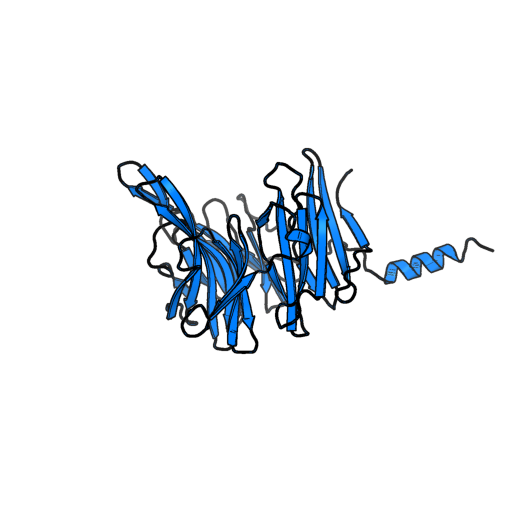.38 234 ASN A N 1
ATOM 1799 C CA . ASN A 1 234 ? 18.837 3.106 3.438 1.00 96.38 234 ASN A CA 1
ATOM 1800 C C . ASN A 1 234 ? 18.522 2.202 2.239 1.00 96.38 234 ASN A C 1
ATOM 1802 O O . ASN A 1 234 ? 18.225 1.019 2.399 1.00 96.38 234 ASN A O 1
ATOM 1806 N N . LEU A 1 235 ? 18.595 2.771 1.033 1.00 95.88 235 LEU A N 1
ATOM 1807 C CA . LEU A 1 235 ? 18.458 2.020 -0.211 1.00 95.88 235 LEU A CA 1
ATOM 1808 C C . LEU A 1 235 ? 19.642 1.055 -0.349 1.00 95.88 235 LEU A C 1
ATOM 1810 O O . LEU A 1 235 ? 20.793 1.485 -0.310 1.00 95.88 235 LEU A O 1
ATOM 1814 N N . ILE A 1 236 ? 19.346 -0.228 -0.525 1.00 96.12 236 ILE A N 1
ATOM 1815 C CA . ILE A 1 236 ? 20.334 -1.285 -0.755 1.00 96.12 236 ILE A CA 1
ATOM 1816 C C . ILE A 1 236 ? 20.560 -1.443 -2.256 1.00 96.12 236 ILE A C 1
ATOM 1818 O O . ILE A 1 236 ? 21.695 -1.392 -2.722 1.00 96.12 236 ILE A O 1
ATOM 1822 N N . GLN A 1 237 ? 19.478 -1.615 -3.019 1.00 95.50 237 GLN A N 1
ATOM 1823 C CA . GLN A 1 237 ? 19.540 -1.752 -4.472 1.00 95.50 237 GLN A CA 1
ATOM 1824 C C . GLN A 1 237 ? 18.227 -1.367 -5.150 1.00 95.50 237 GLN A C 1
ATOM 1826 O O . GLN A 1 237 ? 17.159 -1.379 -4.536 1.00 95.50 237 GLN A O 1
ATOM 1831 N N . THR A 1 238 ? 18.322 -1.061 -6.443 1.00 93.12 238 THR A N 1
ATOM 1832 C CA . THR A 1 238 ? 17.179 -0.875 -7.338 1.00 93.12 238 THR A CA 1
ATOM 1833 C C . THR A 1 238 ? 17.090 -2.036 -8.324 1.00 93.12 238 THR A C 1
ATOM 1835 O O . THR A 1 238 ? 18.099 -2.628 -8.712 1.00 93.12 238 THR A O 1
ATOM 1838 N N . ARG A 1 239 ? 15.870 -2.377 -8.735 1.00 92.94 239 ARG A N 1
ATOM 1839 C CA . ARG A 1 239 ? 15.580 -3.415 -9.725 1.00 92.94 239 ARG A CA 1
ATOM 1840 C C . ARG A 1 239 ? 14.642 -2.863 -10.783 1.00 92.94 239 ARG A C 1
ATOM 1842 O O . ARG A 1 239 ? 13.675 -2.182 -10.452 1.00 92.94 239 ARG A O 1
ATOM 1849 N N . ASN A 1 240 ? 14.908 -3.195 -12.042 1.00 92.00 240 ASN A N 1
ATOM 1850 C CA . ASN A 1 240 ? 13.943 -2.990 -13.113 1.00 92.00 240 ASN A CA 1
ATOM 1851 C C . ASN A 1 240 ? 12.955 -4.162 -13.091 1.00 92.00 240 ASN A C 1
ATOM 1853 O O . ASN A 1 240 ? 13.352 -5.304 -13.312 1.00 92.00 240 ASN A O 1
ATOM 1857 N N . LEU A 1 241 ? 11.693 -3.873 -12.786 1.00 92.88 241 LEU A N 1
ATOM 1858 C CA . LEU A 1 241 ? 10.608 -4.852 -12.765 1.00 92.88 241 LEU A CA 1
ATOM 1859 C C . LEU A 1 241 ? 9.786 -4.818 -14.054 1.00 92.88 241 LEU A C 1
ATOM 1861 O O . LEU A 1 241 ? 8.679 -5.346 -14.074 1.00 92.88 241 LEU A O 1
ATOM 1865 N N . LEU A 1 242 ? 10.285 -4.178 -15.115 1.00 92.75 242 LEU A N 1
ATOM 1866 C CA . LEU A 1 242 ? 9.624 -4.161 -16.411 1.00 92.75 242 LEU A CA 1
ATOM 1867 C C . LEU A 1 242 ? 9.679 -5.563 -17.041 1.00 92.75 242 LEU A C 1
ATOM 1869 O O . LEU A 1 242 ? 10.776 -6.031 -17.364 1.00 92.75 242 LEU A O 1
ATOM 1873 N N . PRO A 1 243 ? 8.527 -6.231 -17.237 1.00 88.62 243 PRO A N 1
ATOM 1874 C CA . PRO A 1 243 ? 8.487 -7.541 -17.860 1.00 88.62 243 PRO A CA 1
ATOM 1875 C C . PRO A 1 243 ? 9.086 -7.483 -19.281 1.00 88.62 243 PRO A C 1
ATOM 1877 O O . PRO A 1 243 ? 8.827 -6.509 -20.002 1.00 88.62 243 PRO A O 1
ATOM 1880 N N . PRO A 1 244 ? 9.906 -8.463 -19.709 1.00 89.19 244 PRO A N 1
ATOM 1881 C CA . PRO A 1 244 ? 10.566 -8.438 -21.015 1.00 89.19 244 PRO A CA 1
ATOM 1882 C C . PRO A 1 244 ? 9.616 -8.214 -22.199 1.00 89.19 244 PRO A C 1
ATOM 1884 O O . PRO A 1 244 ? 9.966 -7.472 -23.120 1.00 89.19 244 PRO A O 1
ATOM 1887 N N . ALA A 1 245 ? 8.400 -8.771 -22.168 1.00 87.06 245 ALA A N 1
ATOM 1888 C CA . ALA A 1 245 ? 7.396 -8.529 -23.207 1.00 87.06 245 ALA A CA 1
ATOM 1889 C C . ALA A 1 245 ? 6.980 -7.050 -23.306 1.00 87.06 245 ALA A C 1
ATOM 1891 O O . ALA A 1 245 ? 6.664 -6.565 -24.396 1.00 87.06 245 ALA A O 1
ATOM 1892 N N . LEU A 1 246 ? 7.021 -6.316 -22.190 1.00 87.12 246 LEU A N 1
ATOM 1893 C CA . LEU A 1 246 ? 6.665 -4.900 -22.110 1.00 87.12 246 LEU A CA 1
ATOM 1894 C C . LEU A 1 246 ? 7.826 -3.961 -22.443 1.00 87.12 246 LEU A C 1
ATOM 1896 O O . LEU A 1 246 ? 7.580 -2.798 -22.748 1.00 87.12 246 LEU A O 1
ATOM 1900 N N . ALA A 1 247 ? 9.072 -4.446 -22.460 1.00 89.00 247 ALA A N 1
ATOM 1901 C CA . ALA A 1 247 ? 10.246 -3.620 -22.758 1.00 89.00 247 ALA A CA 1
ATOM 1902 C C . ALA A 1 247 ? 10.209 -2.985 -24.161 1.00 89.00 247 ALA A C 1
ATOM 1904 O O . ALA A 1 247 ? 10.842 -1.959 -24.399 1.00 89.00 247 ALA A O 1
ATOM 1905 N N . SER A 1 248 ? 9.456 -3.580 -25.091 1.00 88.25 248 SER A N 1
ATOM 1906 C CA . SER A 1 248 ? 9.249 -3.042 -26.443 1.00 88.25 248 SER A CA 1
ATOM 1907 C C . SER A 1 248 ? 8.109 -2.020 -26.537 1.00 88.25 248 SER A C 1
ATOM 1909 O O . SER A 1 248 ? 8.008 -1.296 -27.530 1.00 88.25 248 SER A O 1
ATOM 1911 N N . ILE A 1 249 ? 7.247 -1.947 -25.519 1.00 86.69 249 ILE A N 1
ATOM 1912 C CA . ILE A 1 249 ? 6.090 -1.059 -25.508 1.00 86.69 249 ILE A CA 1
ATOM 1913 C C . ILE A 1 249 ? 6.513 0.272 -24.897 1.00 86.69 249 ILE A C 1
ATOM 1915 O O . ILE A 1 249 ? 6.780 0.375 -23.702 1.00 86.69 249 ILE A O 1
ATOM 1919 N N . ASN A 1 250 ? 6.515 1.323 -25.715 1.00 88.94 250 ASN A N 1
ATOM 1920 C CA . ASN A 1 250 ? 6.704 2.687 -25.235 1.00 88.94 250 ASN A CA 1
ATOM 1921 C C . ASN A 1 250 ? 5.444 3.158 -24.484 1.00 88.94 250 ASN A C 1
ATOM 1923 O O . ASN A 1 250 ? 4.549 3.774 -25.073 1.00 88.94 250 ASN A O 1
ATOM 1927 N N . ALA A 1 251 ? 5.340 2.798 -23.205 1.00 89.12 251 ALA A N 1
ATOM 1928 C CA . ALA A 1 251 ? 4.185 3.046 -22.353 1.00 89.12 251 ALA A CA 1
ATOM 1929 C C . ALA A 1 251 ? 4.578 3.617 -20.988 1.00 89.12 251 ALA A C 1
ATOM 1931 O O . ALA A 1 251 ? 5.659 3.363 -20.465 1.00 89.12 251 ALA A O 1
ATOM 1932 N N . ASN A 1 252 ? 3.638 4.344 -20.389 1.00 89.31 252 ASN A N 1
ATOM 1933 C CA . ASN A 1 252 ? 3.658 4.652 -18.969 1.00 89.31 252 ASN A CA 1
ATOM 1934 C C . ASN A 1 252 ? 3.065 3.467 -18.210 1.00 89.31 252 ASN A C 1
ATOM 1936 O O . ASN A 1 252 ? 1.945 3.045 -18.500 1.00 89.31 252 ASN A O 1
ATOM 1940 N N . PHE A 1 253 ? 3.798 2.941 -17.241 1.00 89.31 253 PHE A N 1
ATOM 1941 C CA . PHE A 1 253 ? 3.353 1.833 -16.402 1.00 89.31 253 PHE A CA 1
ATOM 1942 C C . PHE A 1 253 ? 2.856 2.388 -15.089 1.00 89.31 253 PHE A C 1
ATOM 1944 O O . PHE A 1 253 ? 3.578 3.167 -14.493 1.00 89.31 253 PHE A O 1
ATOM 1951 N N . TYR A 1 254 ? 1.672 1.979 -14.648 1.00 85.25 254 TYR A N 1
ATOM 1952 C CA . TYR A 1 254 ? 1.042 2.440 -13.418 1.00 85.25 254 TYR A CA 1
ATOM 1953 C C . TYR A 1 254 ? 0.692 1.263 -12.521 1.00 85.25 254 TYR A C 1
ATOM 1955 O O . TYR A 1 254 ? 0.301 0.200 -13.010 1.00 85.25 254 TYR A O 1
ATOM 1963 N N . TYR A 1 255 ? 0.734 1.524 -11.214 1.00 78.88 255 TYR A N 1
ATOM 1964 C CA . TYR A 1 255 ? 0.293 0.619 -10.156 1.00 78.88 255 TYR A CA 1
ATOM 1965 C C . TYR A 1 255 ? 1.026 -0.723 -10.183 1.00 78.88 255 TYR A C 1
ATOM 1967 O O . TYR A 1 255 ? 0.570 -1.659 -10.820 1.00 78.88 255 TYR A O 1
ATOM 1975 N N . ALA A 1 256 ? 2.173 -0.807 -9.513 1.00 83.19 256 ALA A N 1
ATOM 1976 C CA . ALA A 1 256 ? 2.951 -2.035 -9.406 1.00 83.19 256 ALA A CA 1
ATOM 1977 C C . ALA A 1 256 ? 2.579 -2.750 -8.103 1.00 83.19 256 ALA A C 1
ATOM 1979 O O . ALA A 1 256 ? 3.245 -2.575 -7.079 1.00 83.19 256 ALA A O 1
ATOM 1980 N N . TYR A 1 257 ? 1.487 -3.507 -8.115 1.00 89.00 257 TYR A N 1
ATOM 1981 C CA . TYR A 1 257 ? 1.095 -4.312 -6.961 1.00 89.00 257 TYR A CA 1
ATOM 1982 C C . TYR A 1 257 ? 1.911 -5.599 -6.949 1.00 89.00 257 TYR A C 1
ATOM 1984 O O . TYR A 1 257 ? 1.916 -6.336 -7.932 1.00 89.00 257 TYR A O 1
ATOM 1992 N N . LEU A 1 258 ? 2.599 -5.859 -5.850 1.00 90.44 258 LEU A N 1
ATOM 1993 C CA . LEU A 1 258 ? 3.440 -7.009 -5.605 1.00 90.44 258 LEU A CA 1
ATOM 1994 C C . LEU A 1 258 ? 2.938 -7.799 -4.393 1.00 90.44 258 LEU A C 1
ATOM 1996 O O . LEU A 1 258 ? 3.038 -7.348 -3.257 1.00 90.44 258 LEU A O 1
ATOM 2000 N N . ASN A 1 259 ? 2.466 -9.017 -4.628 1.00 89.69 259 ASN A N 1
ATOM 2001 C CA . ASN A 1 259 ? 2.031 -9.926 -3.572 1.00 89.69 259 ASN A CA 1
ATOM 2002 C C . ASN A 1 259 ? 3.014 -11.087 -3.432 1.00 89.69 259 ASN A C 1
ATOM 2004 O O . ASN A 1 259 ? 3.399 -11.690 -4.434 1.00 89.69 259 ASN A O 1
ATOM 2008 N N . GLN A 1 260 ? 3.399 -11.425 -2.201 1.00 89.69 260 GLN A N 1
ATOM 2009 C CA . GLN A 1 260 ? 4.209 -12.613 -1.939 1.00 89.69 260 GLN A CA 1
ATOM 2010 C C . GLN A 1 260 ? 3.327 -13.859 -1.849 1.00 89.69 260 GLN A C 1
ATOM 2012 O O . GLN A 1 260 ? 2.296 -13.865 -1.178 1.00 89.69 260 GLN A O 1
ATOM 2017 N N . MET A 1 261 ? 3.748 -14.922 -2.525 1.00 87.56 261 MET A N 1
ATOM 2018 C CA . MET A 1 261 ? 3.077 -16.216 -2.535 1.00 87.56 261 MET A CA 1
ATOM 2019 C C . MET A 1 261 ? 3.613 -17.122 -1.422 1.00 87.56 261 MET A C 1
ATOM 2021 O O . MET A 1 261 ? 4.678 -16.889 -0.851 1.00 87.56 261 MET A O 1
ATOM 2025 N N . THR A 1 262 ? 2.872 -18.184 -1.095 1.00 86.94 262 THR A N 1
ATOM 2026 C CA . THR A 1 262 ? 3.206 -19.092 0.019 1.00 86.94 262 THR A CA 1
ATOM 2027 C C . THR A 1 262 ? 4.521 -19.850 -0.167 1.00 86.94 262 THR A C 1
ATOM 2029 O O . THR A 1 262 ? 5.094 -20.325 0.807 1.00 86.94 262 THR A O 1
ATOM 2032 N N . ASP A 1 263 ? 4.995 -19.988 -1.404 1.00 87.12 263 ASP A N 1
ATOM 2033 C CA . ASP A 1 263 ? 6.295 -20.578 -1.745 1.00 87.12 263 ASP A CA 1
ATOM 2034 C C . ASP A 1 263 ? 7.439 -19.539 -1.770 1.00 87.12 263 ASP A C 1
ATOM 2036 O O . ASP A 1 263 ? 8.573 -19.867 -2.115 1.00 87.12 263 ASP A O 1
ATOM 2040 N N . GLY A 1 264 ? 7.153 -18.287 -1.396 1.00 90.44 264 GLY A N 1
ATOM 2041 C CA . GLY A 1 264 ? 8.098 -17.173 -1.360 1.00 90.44 264 GLY A CA 1
ATOM 2042 C C . GLY A 1 264 ? 8.298 -16.457 -2.696 1.00 90.44 264 GLY A C 1
ATOM 2043 O O . GLY A 1 264 ? 8.981 -15.432 -2.721 1.00 90.44 264 GLY A O 1
ATOM 2044 N N . SER A 1 265 ? 7.721 -16.966 -3.786 1.00 93.06 265 SER A N 1
ATOM 2045 C CA . SER A 1 265 ? 7.693 -16.278 -5.078 1.00 93.06 265 SER A CA 1
ATOM 2046 C C . SER A 1 265 ? 6.763 -15.058 -5.029 1.00 93.06 265 SER A C 1
ATOM 2048 O O . SER A 1 265 ? 6.108 -14.792 -4.017 1.00 93.06 265 SER A O 1
ATOM 2050 N N . LEU A 1 266 ? 6.737 -14.263 -6.094 1.00 92.44 266 LEU A N 1
ATOM 2051 C CA . LEU A 1 266 ? 6.046 -12.979 -6.116 1.00 92.44 266 LEU A CA 1
ATOM 2052 C C . LEU A 1 266 ? 5.115 -12.876 -7.317 1.00 92.44 266 LEU A C 1
ATOM 2054 O O . LEU A 1 266 ? 5.439 -13.318 -8.415 1.00 92.44 266 LEU A O 1
ATOM 2058 N N . MET A 1 267 ? 3.983 -12.214 -7.124 1.00 92.44 267 MET A N 1
ATOM 2059 C CA . MET A 1 267 ? 3.063 -11.852 -8.190 1.00 92.44 267 MET A CA 1
ATOM 2060 C C . MET A 1 267 ? 3.032 -10.344 -8.339 1.00 92.44 267 MET A C 1
ATOM 2062 O O . MET A 1 267 ? 2.597 -9.637 -7.433 1.00 92.44 267 MET A O 1
ATOM 2066 N N . LEU A 1 268 ? 3.486 -9.867 -9.488 1.00 91.94 268 LEU A N 1
ATOM 2067 C CA . LEU A 1 268 ? 3.473 -8.469 -9.868 1.00 91.94 268 LEU A CA 1
ATOM 2068 C C . LEU A 1 268 ? 2.300 -8.220 -10.814 1.00 91.94 268 LEU A C 1
ATOM 2070 O O . LEU A 1 268 ? 2.138 -8.926 -11.805 1.00 91.94 268 LEU A O 1
ATOM 2074 N N . SER A 1 269 ? 1.503 -7.196 -10.550 1.00 91.69 269 SER A N 1
ATOM 2075 C CA . SER A 1 269 ? 0.372 -6.818 -11.393 1.00 91.69 269 SER A CA 1
ATOM 2076 C C . SER A 1 269 ? 0.253 -5.311 -11.525 1.00 91.69 269 SER A C 1
ATOM 2078 O O . SER A 1 269 ? 0.694 -4.573 -10.644 1.00 91.69 269 SER A O 1
ATOM 2080 N N . GLY A 1 270 ? -0.356 -4.866 -12.622 1.00 90.19 270 GLY A N 1
ATOM 2081 C CA . GLY A 1 270 ? -0.616 -3.454 -12.841 1.00 90.19 270 GLY A CA 1
ATOM 2082 C C . GLY A 1 270 ? -1.226 -3.127 -14.190 1.00 90.19 270 GLY A C 1
ATOM 2083 O O . GLY A 1 270 ? -1.792 -3.978 -14.877 1.00 90.19 270 GLY A O 1
ATOM 2084 N N . SER A 1 271 ? -1.101 -1.857 -14.569 1.00 89.06 271 SER A N 1
ATOM 2085 C CA . SER A 1 271 ? -1.623 -1.319 -15.827 1.00 89.06 271 SER A CA 1
ATOM 2086 C C . SER A 1 271 ? -0.558 -0.564 -16.612 1.00 89.06 271 SER A C 1
ATOM 2088 O O . SER A 1 271 ? 0.427 -0.091 -16.049 1.00 89.06 271 SER A O 1
ATOM 2090 N N . TYR A 1 272 ? -0.744 -0.435 -17.920 1.00 90.50 272 TYR A N 1
ATOM 2091 C CA . TYR A 1 272 ? 0.126 0.366 -18.773 1.00 90.50 272 TYR A CA 1
ATOM 2092 C C . TYR A 1 272 ? -0.684 1.175 -19.789 1.00 90.50 272 TYR A C 1
ATOM 2094 O O . TYR A 1 272 ? -1.759 0.761 -20.219 1.00 90.50 272 TYR A O 1
ATOM 2102 N N . TYR A 1 273 ? -0.156 2.326 -20.200 1.00 89.31 273 TYR A N 1
ATOM 2103 C CA . TYR A 1 273 ? -0.752 3.202 -21.208 1.00 89.31 273 TYR A CA 1
ATOM 2104 C C . TYR A 1 273 ? 0.293 3.585 -22.260 1.00 89.31 273 TYR A C 1
ATOM 2106 O O . TYR A 1 273 ? 1.253 4.281 -21.924 1.00 89.31 273 TYR A O 1
ATOM 2114 N N . PRO A 1 274 ? 0.130 3.159 -23.526 1.00 89.19 274 PRO A N 1
ATOM 2115 C CA . PRO A 1 274 ? 1.032 3.536 -24.610 1.00 89.19 274 PRO A CA 1
ATOM 2116 C C . PRO A 1 274 ? 1.119 5.057 -24.791 1.00 89.19 274 PRO A C 1
ATOM 2118 O O . PRO A 1 274 ? 0.098 5.741 -24.852 1.00 89.19 274 PRO A O 1
ATOM 2121 N N . ILE A 1 275 ? 2.334 5.586 -24.942 1.00 87.44 275 ILE A N 1
ATOM 2122 C CA . ILE A 1 275 ? 2.581 7.029 -25.104 1.00 87.44 275 ILE A CA 1
ATOM 2123 C C . ILE A 1 275 ? 2.085 7.540 -26.466 1.00 87.44 275 ILE A C 1
ATOM 2125 O O . ILE A 1 275 ? 1.621 8.671 -26.575 1.00 87.44 275 ILE A O 1
ATOM 2129 N N . ALA A 1 276 ? 2.126 6.705 -27.507 1.00 87.81 276 ALA A N 1
ATOM 2130 C CA . ALA A 1 276 ? 1.769 7.086 -28.879 1.00 87.81 276 ALA A CA 1
ATOM 2131 C C . ALA A 1 276 ? 0.251 7.195 -29.149 1.00 87.81 276 ALA A C 1
ATOM 2133 O O . ALA A 1 276 ? -0.156 7.313 -30.303 1.00 87.81 276 ALA A O 1
ATOM 2134 N N . GLY A 1 277 ? -0.586 7.151 -28.109 1.00 79.25 277 GLY A N 1
ATOM 2135 C CA . GLY A 1 277 ? -2.028 6.986 -28.254 1.00 79.25 277 GLY A CA 1
ATOM 2136 C C . GLY A 1 277 ? -2.371 5.532 -28.582 1.00 79.25 277 GLY A C 1
ATOM 2137 O O . GLY A 1 277 ? -1.885 4.943 -29.542 1.00 79.25 277 GLY A O 1
ATOM 2138 N N . GLY A 1 278 ? -3.193 4.920 -27.743 1.00 82.56 278 GLY A N 1
ATOM 2139 C CA . GLY A 1 278 ? -3.597 3.528 -27.875 1.00 82.56 278 GLY A CA 1
ATOM 2140 C C . GLY A 1 278 ? -4.452 3.121 -26.689 1.00 82.56 278 GLY A C 1
ATOM 2141 O O . GLY A 1 278 ? -4.484 3.807 -25.665 1.00 82.56 278 GLY A O 1
ATOM 2142 N N . THR A 1 279 ? -5.160 2.005 -26.818 1.00 84.31 279 THR A N 1
ATOM 2143 C CA . THR A 1 279 ? -5.813 1.383 -25.668 1.00 84.31 279 THR A CA 1
ATOM 2144 C C . THR A 1 279 ? -4.739 0.928 -24.690 1.00 84.31 279 THR A C 1
ATOM 2146 O O . THR A 1 279 ? -3.858 0.149 -25.056 1.00 84.31 279 THR A O 1
ATOM 2149 N N . GLY A 1 280 ? -4.816 1.437 -23.458 1.00 86.50 280 GLY A N 1
ATOM 2150 C CA . GLY A 1 280 ? -4.055 0.904 -22.337 1.00 86.50 280 GLY A CA 1
ATOM 2151 C C . GLY A 1 280 ? -4.300 -0.592 -22.163 1.00 86.50 280 GLY A C 1
ATOM 2152 O O . GLY A 1 280 ? -5.202 -1.175 -22.772 1.00 86.50 280 GLY A O 1
ATOM 2153 N N . GLY A 1 281 ? -3.467 -1.208 -21.348 1.00 88.44 281 GLY A N 1
ATOM 2154 C CA . GLY A 1 281 ? -3.550 -2.618 -21.040 1.00 88.44 281 GLY A CA 1
ATOM 2155 C C . GLY A 1 281 ? -3.205 -2.879 -19.593 1.00 88.44 281 GLY A C 1
ATOM 2156 O O . GLY A 1 281 ? -2.997 -1.971 -18.783 1.00 88.44 281 GLY A O 1
ATOM 2157 N N . SER A 1 282 ? -3.102 -4.155 -19.297 1.00 88.38 282 SER A N 1
ATOM 2158 C CA . SER A 1 282 ? -2.670 -4.646 -18.010 1.00 88.38 282 SER A CA 1
ATOM 2159 C C . SER A 1 282 ? -1.599 -5.688 -18.141 1.00 88.38 282 SER A C 1
ATOM 2161 O O . SER A 1 282 ? -1.401 -6.284 -19.202 1.00 88.38 282 SER A O 1
ATOM 2163 N N . TYR A 1 283 ? -0.892 -5.894 -17.044 1.00 88.94 283 TYR A N 1
ATOM 2164 C CA . TYR A 1 283 ? 0.127 -6.912 -16.977 1.00 88.94 283 TYR A CA 1
ATOM 2165 C C . TYR A 1 283 ? 0.027 -7.673 -15.664 1.00 88.94 283 TYR A C 1
ATOM 2167 O O . TYR A 1 283 ? -0.388 -7.144 -14.630 1.00 88.94 283 TYR A O 1
ATOM 2175 N N . LEU A 1 284 ? 0.421 -8.934 -15.748 1.00 89.75 284 LEU A N 1
ATOM 2176 C CA . LEU A 1 284 ? 0.581 -9.835 -14.627 1.00 89.75 284 LEU A CA 1
ATOM 2177 C C . LEU A 1 284 ? 1.863 -10.625 -14.857 1.00 89.75 284 LEU A C 1
ATOM 2179 O O . LEU A 1 284 ? 2.078 -11.152 -15.947 1.00 89.75 284 LEU A O 1
ATOM 2183 N N . ALA A 1 285 ? 2.716 -10.706 -13.853 1.00 91.62 285 ALA A N 1
ATOM 2184 C CA . ALA A 1 285 ? 3.968 -11.428 -13.923 1.00 91.62 285 ALA A CA 1
ATOM 2185 C C . ALA A 1 285 ? 4.189 -12.214 -12.638 1.00 91.62 285 ALA A C 1
ATOM 2187 O O . ALA A 1 285 ? 3.987 -11.702 -11.540 1.00 91.62 285 ALA A O 1
ATOM 2188 N N . HIS A 1 286 ? 4.647 -13.449 -12.789 1.00 91.81 286 HIS A N 1
ATOM 2189 C CA . HIS A 1 286 ? 5.107 -14.276 -11.689 1.00 91.81 286 HIS A CA 1
ATOM 2190 C C . HIS A 1 286 ? 6.628 -14.234 -11.669 1.00 91.81 286 HIS A C 1
ATOM 2192 O O . HIS A 1 286 ? 7.281 -14.542 -12.669 1.00 91.81 286 HIS A O 1
ATOM 2198 N N . LEU A 1 287 ? 7.187 -13.829 -10.536 1.00 94.19 287 LEU A N 1
ATOM 2199 C CA . LEU A 1 287 ? 8.614 -13.734 -10.311 1.00 94.19 287 LEU A CA 1
ATOM 2200 C C . LEU A 1 287 ? 9.055 -14.769 -9.282 1.00 94.19 287 LEU A C 1
ATOM 2202 O O . LEU A 1 287 ? 8.360 -15.019 -8.301 1.00 94.19 287 LEU A O 1
ATOM 2206 N N . SER A 1 288 ? 10.246 -15.323 -9.466 1.00 94.75 288 SER A N 1
ATOM 2207 C CA . SER A 1 288 ? 10.907 -16.135 -8.450 1.00 94.75 288 SER A CA 1
ATOM 2208 C C . SER A 1 288 ? 11.199 -15.299 -7.189 1.00 94.75 288 SER A C 1
ATOM 2210 O O . SER A 1 288 ? 11.184 -14.064 -7.248 1.00 94.75 288 SER A O 1
ATOM 2212 N N . PRO A 1 289 ? 11.554 -15.927 -6.052 1.00 91.88 289 PRO A N 1
ATOM 2213 C CA . PRO A 1 289 ? 12.007 -15.200 -4.860 1.00 91.88 289 PRO A CA 1
ATOM 2214 C C . PRO A 1 289 ? 13.213 -14.272 -5.107 1.00 91.88 289 PRO A C 1
ATOM 2216 O O . PRO A 1 289 ? 13.454 -13.349 -4.335 1.00 91.88 289 PRO A O 1
ATOM 2219 N N . ASN A 1 290 ? 13.965 -14.501 -6.192 1.00 93.56 290 ASN A N 1
ATOM 2220 C CA . ASN A 1 290 ? 15.102 -13.679 -6.613 1.00 93.56 290 ASN A CA 1
ATOM 2221 C C . ASN A 1 290 ? 14.725 -12.606 -7.652 1.00 93.56 290 ASN A C 1
ATOM 2223 O O . ASN A 1 290 ? 15.617 -11.967 -8.216 1.00 93.56 290 ASN A O 1
ATOM 2227 N N . PHE A 1 291 ? 13.425 -12.382 -7.875 1.00 94.06 291 PHE A N 1
ATOM 2228 C CA . PHE A 1 291 ? 12.863 -11.433 -8.842 1.00 94.06 291 PHE A CA 1
ATOM 2229 C C . PHE A 1 291 ? 13.125 -11.792 -10.313 1.00 94.06 291 PHE A C 1
ATOM 2231 O O . PHE A 1 291 ? 13.119 -10.916 -11.175 1.00 94.06 291 PHE A O 1
ATOM 2238 N N . GLU A 1 292 ? 13.355 -13.069 -10.624 1.00 94.81 292 GLU A N 1
ATOM 2239 C CA . GLU A 1 292 ? 13.462 -13.528 -12.014 1.00 94.81 292 GLU A CA 1
ATOM 2240 C C . GLU A 1 292 ? 12.070 -13.823 -12.571 1.00 94.81 292 GLU A C 1
ATOM 2242 O O . GLU A 1 292 ? 11.279 -14.494 -11.913 1.00 94.81 292 GLU A O 1
ATOM 2247 N N . PHE A 1 293 ? 11.764 -13.363 -13.784 1.00 92.81 293 PHE A N 1
ATOM 2248 C CA . PHE A 1 293 ? 10.479 -13.644 -14.426 1.00 92.81 293 PHE A CA 1
ATOM 2249 C C . PHE A 1 293 ? 10.337 -15.138 -14.738 1.00 92.81 293 PHE A C 1
ATOM 2251 O O . PHE A 1 293 ? 11.102 -15.690 -15.528 1.00 92.81 293 PHE A O 1
ATOM 2258 N N . LEU A 1 294 ? 9.337 -15.779 -14.134 1.00 93.25 294 LEU A N 1
ATOM 2259 C CA . LEU A 1 294 ? 8.950 -17.162 -14.415 1.00 93.25 294 LEU A CA 1
ATOM 2260 C C . LEU A 1 294 ? 7.952 -17.216 -15.572 1.00 93.25 294 LEU A C 1
ATOM 2262 O O . LEU A 1 294 ? 8.090 -18.031 -16.481 1.00 93.25 294 LEU A O 1
ATOM 2266 N N . TRP A 1 295 ? 6.971 -16.313 -15.558 1.00 91.94 295 TRP A N 1
ATOM 2267 C CA . TRP A 1 295 ? 6.092 -16.047 -16.691 1.00 91.94 295 TRP A CA 1
ATOM 2268 C C . TRP A 1 295 ? 5.505 -14.636 -16.608 1.00 91.94 295 TRP A C 1
ATOM 2270 O O . TRP A 1 295 ? 5.468 -14.011 -15.547 1.00 91.94 295 TRP A O 1
ATOM 2280 N N . GLU A 1 296 ? 5.007 -14.149 -17.742 1.00 91.31 296 GLU A N 1
ATOM 2281 C CA . GLU A 1 296 ? 4.317 -12.865 -17.873 1.00 91.31 296 GLU A CA 1
ATOM 2282 C C . GLU A 1 296 ? 3.077 -13.004 -18.769 1.00 91.31 296 GLU A C 1
ATOM 2284 O O . GLU A 1 296 ? 3.016 -13.849 -19.669 1.00 91.31 296 GLU A O 1
ATOM 2289 N N . LYS A 1 297 ? 2.057 -12.191 -18.498 1.00 87.50 297 LYS A N 1
ATOM 2290 C CA . LYS A 1 297 ? 0.798 -12.120 -19.242 1.00 87.50 297 LYS A CA 1
ATOM 2291 C C . LYS A 1 297 ? 0.418 -10.663 -19.443 1.00 87.50 297 LYS A C 1
ATOM 2293 O O . LYS A 1 297 ? 0.591 -9.837 -18.549 1.00 87.50 297 LYS A O 1
ATOM 2298 N N . MET A 1 298 ? -0.126 -10.373 -20.619 1.00 86.00 298 MET A N 1
ATOM 2299 C CA . MET A 1 298 ? -0.597 -9.044 -20.992 1.00 86.00 298 MET A CA 1
ATOM 2300 C C . MET A 1 298 ? -2.076 -9.109 -21.352 1.00 86.00 298 MET A C 1
ATOM 2302 O O . MET A 1 298 ? -2.493 -9.977 -22.120 1.00 86.00 298 MET A O 1
ATOM 2306 N N . GLY A 1 299 ? -2.850 -8.177 -20.809 1.00 81.62 299 GLY A N 1
ATOM 2307 C CA . GLY A 1 299 ? -4.227 -7.921 -21.204 1.00 81.62 299 GLY A CA 1
ATOM 2308 C C . GLY A 1 299 ? -4.305 -6.673 -22.076 1.00 81.62 299 GLY A C 1
ATOM 2309 O O . GLY A 1 299 ? -3.690 -5.653 -21.771 1.00 81.62 299 GLY A O 1
ATOM 2310 N N . THR A 1 300 ? -5.078 -6.729 -23.158 1.00 78.88 300 THR A N 1
ATOM 2311 C CA . THR A 1 300 ? -5.463 -5.533 -23.921 1.00 78.88 300 THR A CA 1
ATOM 2312 C C . THR A 1 300 ? -6.723 -4.924 -23.307 1.00 78.88 300 THR A C 1
ATOM 2314 O O . THR A 1 300 ? -7.694 -5.651 -23.103 1.00 78.88 300 THR A O 1
ATOM 2317 N N . GLY A 1 301 ? -6.753 -3.611 -23.067 1.00 68.19 301 GLY A N 1
ATOM 2318 C CA . GLY A 1 301 ? -7.919 -2.912 -22.515 1.00 68.19 301 GLY A CA 1
ATOM 2319 C C . GLY A 1 301 ? -7.602 -2.119 -21.244 1.00 68.19 301 GLY A C 1
ATOM 2320 O O . GLY A 1 301 ? -6.730 -2.481 -20.458 1.00 68.19 301 GLY A O 1
ATOM 2321 N N . VAL A 1 302 ? -8.304 -1.000 -21.058 1.00 56.34 302 VAL A N 1
ATOM 2322 C CA . VAL A 1 302 ? -8.076 -0.043 -19.964 1.00 56.34 302 VAL A CA 1
ATOM 2323 C C . VAL A 1 302 ? -8.618 -0.610 -18.654 1.00 56.34 302 VAL A C 1
ATOM 2325 O O . VAL A 1 302 ? -9.733 -0.289 -18.263 1.00 56.34 302 VAL A O 1
ATOM 2328 N N . ASN A 1 303 ? -7.858 -1.479 -17.994 1.00 52.34 303 ASN A N 1
ATOM 2329 C CA . ASN A 1 303 ? -8.379 -2.257 -16.881 1.00 52.34 303 ASN A CA 1
ATOM 2330 C C . ASN A 1 303 ? -7.504 -2.125 -15.625 1.00 52.34 303 ASN A C 1
ATOM 2332 O O . ASN A 1 303 ? -6.277 -2.210 -15.686 1.00 52.34 303 ASN A O 1
ATOM 2336 N N . LYS A 1 304 ? -8.147 -1.933 -14.467 1.00 49.59 304 LYS A N 1
ATOM 2337 C CA . LYS A 1 304 ? -7.542 -2.176 -13.149 1.00 49.59 304 LYS A CA 1
ATOM 2338 C C . LYS A 1 304 ? -7.601 -3.668 -12.854 1.00 49.59 304 LYS A C 1
ATOM 2340 O O . LYS A 1 304 ? -8.652 -4.266 -13.063 1.00 49.59 304 LYS A O 1
ATOM 2345 N N . HIS A 1 305 ? -6.497 -4.204 -12.343 1.00 53.09 305 HIS A N 1
ATOM 2346 C CA . HIS A 1 305 ? -6.379 -5.591 -11.924 1.00 53.09 305 HIS A CA 1
ATOM 2347 C C . HIS A 1 305 ? -6.197 -5.655 -10.419 1.00 53.09 305 HIS A C 1
ATOM 2349 O O . HIS A 1 305 ? -5.157 -5.255 -9.905 1.00 53.09 305 HIS A O 1
ATOM 2355 N N . THR A 1 306 ? -7.220 -6.145 -9.727 1.00 49.31 306 THR A N 1
ATOM 2356 C CA . THR A 1 306 ? -7.074 -6.636 -8.359 1.00 49.31 306 THR A CA 1
ATOM 2357 C C . THR A 1 306 ? -6.692 -8.103 -8.468 1.00 49.31 306 THR A C 1
ATOM 2359 O O . THR A 1 306 ? -7.365 -8.856 -9.176 1.00 49.31 306 THR A O 1
ATOM 2362 N N . VAL A 1 307 ? -5.591 -8.485 -7.821 1.00 52.34 307 VAL A N 1
ATOM 2363 C CA . VAL A 1 307 ? -5.166 -9.879 -7.706 1.00 52.34 307 VAL A CA 1
ATOM 2364 C C . VAL A 1 307 ? -5.525 -10.378 -6.316 1.00 52.34 307 VAL A C 1
ATOM 2366 O O . VAL A 1 307 ? -4.829 -10.058 -5.357 1.00 52.34 307 VAL A O 1
ATOM 2369 N N . GLU A 1 308 ? -6.600 -11.155 -6.203 1.00 49.72 308 GLU A N 1
ATOM 2370 C CA . GLU A 1 308 ? -6.921 -11.873 -4.965 1.00 49.72 308 GLU A CA 1
ATOM 2371 C C . GLU A 1 308 ? -6.507 -13.339 -5.113 1.00 49.72 308 GLU A C 1
ATOM 2373 O O . GLU A 1 308 ? -6.815 -13.993 -6.115 1.00 49.72 308 GLU A O 1
ATOM 2378 N N . MET A 1 309 ? -5.767 -13.852 -4.129 1.00 53.75 309 MET A N 1
ATOM 2379 C CA . MET A 1 309 ? -5.262 -15.221 -4.151 1.00 53.75 309 MET A CA 1
ATOM 2380 C C . MET A 1 309 ? -5.933 -16.084 -3.095 1.00 53.75 309 MET A C 1
ATOM 2382 O O . MET A 1 309 ? -5.863 -15.797 -1.902 1.00 53.75 309 MET A O 1
ATOM 2386 N N . GLN A 1 310 ? -6.479 -17.217 -3.533 1.00 47.91 310 GLN A N 1
ATOM 2387 C CA . GLN A 1 310 ? -6.810 -18.338 -2.658 1.00 47.91 310 GLN A CA 1
ATOM 2388 C C . GLN A 1 310 ? -6.358 -19.644 -3.317 1.00 47.91 310 GLN A C 1
ATOM 2390 O O . GLN A 1 310 ? -6.693 -19.916 -4.468 1.00 47.91 310 GLN A O 1
ATOM 2395 N N . ASN A 1 311 ? -5.613 -20.475 -2.580 1.00 49.72 311 ASN A N 1
ATOM 2396 C CA . ASN A 1 311 ? -5.317 -21.869 -2.943 1.00 49.72 311 ASN A CA 1
ATOM 2397 C C . ASN A 1 311 ? -4.799 -22.077 -4.385 1.00 49.72 311 ASN A C 1
ATOM 2399 O O . ASN A 1 311 ? -5.378 -22.847 -5.148 1.00 49.72 311 ASN A O 1
ATOM 2403 N N . GLN A 1 312 ? -3.692 -21.419 -4.747 1.00 53.31 312 GLN A N 1
ATOM 2404 C CA . GLN A 1 312 ? -3.007 -21.556 -6.048 1.00 53.31 312 GLN A CA 1
ATOM 2405 C C . GLN A 1 312 ? -3.741 -20.994 -7.279 1.00 53.31 312 GLN A C 1
ATOM 2407 O O . GLN A 1 312 ? -3.335 -21.261 -8.412 1.00 53.31 312 GLN A O 1
ATOM 2412 N N . LYS A 1 313 ? -4.798 -20.201 -7.084 1.00 51.94 313 LYS A N 1
ATOM 2413 C CA . LYS A 1 313 ? -5.476 -19.481 -8.166 1.00 51.94 313 LYS A CA 1
ATOM 2414 C C . LYS A 1 313 ? -5.417 -17.984 -7.921 1.00 51.94 313 LYS A C 1
ATOM 2416 O O . LYS A 1 313 ? -5.582 -17.526 -6.791 1.00 51.94 313 LYS A O 1
ATOM 2421 N N . VAL A 1 314 ? -5.182 -17.248 -8.998 1.00 57.06 314 VAL A N 1
ATOM 2422 C CA . VAL A 1 314 ? -5.157 -15.786 -9.021 1.00 57.06 314 VAL A CA 1
ATOM 2423 C C . VAL A 1 314 ? -6.443 -15.331 -9.691 1.00 57.06 314 VAL A C 1
ATOM 2425 O O . VAL A 1 314 ? -6.672 -15.634 -10.863 1.00 57.06 314 VAL A O 1
ATOM 2428 N N . LEU A 1 315 ? -7.303 -14.648 -8.935 1.00 55.16 315 LEU A N 1
ATOM 2429 C CA . LEU A 1 315 ? -8.408 -13.901 -9.515 1.00 55.16 315 LEU A CA 1
ATOM 2430 C C . LEU A 1 315 ? -7.848 -12.593 -10.047 1.00 55.16 315 LEU A C 1
ATOM 2432 O O . LEU A 1 315 ? -7.189 -11.868 -9.317 1.00 55.16 315 LEU A O 1
ATOM 2436 N N . VAL A 1 316 ? -8.103 -12.310 -11.311 1.00 57.16 316 VAL A N 1
ATOM 2437 C CA . VAL A 1 316 ? -7.627 -11.122 -12.000 1.00 57.16 316 VAL A CA 1
ATOM 2438 C C . VAL A 1 316 ? -8.858 -10.360 -12.456 1.00 57.16 316 VAL A C 1
ATOM 2440 O O . VAL A 1 316 ? -9.519 -10.762 -13.416 1.00 57.16 316 VAL A O 1
ATOM 2443 N N . GLU A 1 317 ? -9.192 -9.280 -11.756 1.00 54.03 317 GLU A N 1
ATOM 2444 C CA . GLU A 1 317 ? -10.288 -8.408 -12.184 1.00 54.03 317 GLU A 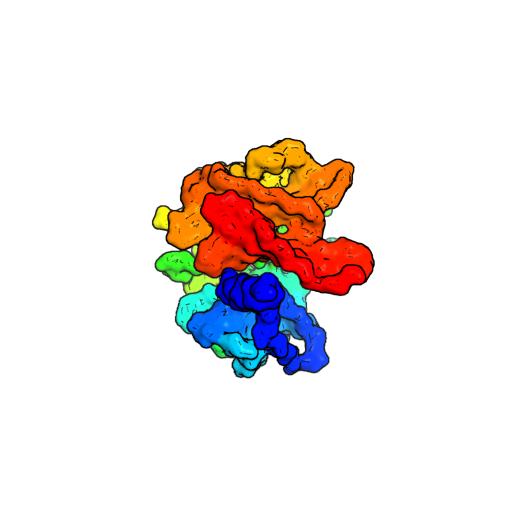CA 1
ATOM 2445 C C . GLU A 1 317 ? -9.864 -7.528 -13.356 1.00 54.03 317 GLU A C 1
ATOM 2447 O O . GLU A 1 317 ? -8.705 -7.160 -13.483 1.00 54.03 317 GLU A O 1
ATOM 2452 N N . SER A 1 318 ? -10.791 -7.191 -14.242 1.00 54.91 318 SER A N 1
ATOM 2453 C CA . SER A 1 318 ? -10.536 -6.312 -15.373 1.00 54.91 318 SER A CA 1
ATOM 2454 C C . SER A 1 318 ? -11.814 -5.533 -15.675 1.00 54.91 318 SER A C 1
ATOM 2456 O O . SER A 1 318 ? -12.791 -6.110 -16.143 1.00 54.91 318 SER A O 1
ATOM 2458 N N . ILE A 1 319 ? -11.865 -4.235 -15.367 1.00 53.56 319 ILE A N 1
ATOM 2459 C CA . ILE A 1 319 ? -13.062 -3.414 -15.633 1.00 53.56 319 ILE A CA 1
ATOM 2460 C C . ILE A 1 319 ? -12.896 -2.662 -16.947 1.00 53.56 319 ILE A C 1
ATOM 2462 O O . ILE A 1 319 ? -12.229 -1.629 -16.985 1.00 53.56 319 ILE A O 1
ATOM 2466 N N . GLY A 1 320 ? -13.583 -3.129 -17.988 1.00 53.00 320 GLY A N 1
ATOM 2467 C CA . GLY A 1 320 ? -13.687 -2.412 -19.249 1.00 53.00 320 GLY A CA 1
ATOM 2468 C C . GLY A 1 320 ? -14.722 -1.297 -19.137 1.00 53.00 320 GLY A C 1
ATOM 2469 O O . GLY A 1 320 ? -15.917 -1.560 -18.983 1.00 53.00 320 GLY A O 1
ATOM 2470 N N . ILE A 1 321 ? -14.278 -0.042 -19.239 1.00 48.22 321 ILE A N 1
ATOM 2471 C CA . ILE A 1 321 ? -15.178 1.109 -19.372 1.00 48.22 321 ILE A CA 1
ATOM 2472 C C . ILE A 1 321 ? -15.328 1.422 -20.862 1.00 48.22 321 ILE A C 1
ATOM 2474 O O . ILE A 1 321 ? -14.562 2.198 -21.431 1.00 48.22 321 ILE A O 1
ATOM 2478 N N . ALA A 1 322 ? -16.325 0.814 -21.508 1.00 51.34 322 ALA A N 1
ATOM 2479 C CA . ALA A 1 322 ? -16.849 1.359 -22.755 1.00 51.34 322 ALA A CA 1
ATOM 2480 C C . ALA A 1 322 ? -17.725 2.581 -22.412 1.00 51.34 322 ALA A C 1
ATOM 2482 O O . ALA A 1 322 ? -18.328 2.601 -21.338 1.00 51.34 322 ALA A O 1
ATOM 2483 N N . PRO A 1 323 ? -17.848 3.593 -23.291 1.00 49.06 323 PRO A N 1
ATOM 2484 C CA . PRO A 1 323 ? -18.555 4.841 -22.980 1.00 49.06 323 PRO A CA 1
ATOM 2485 C C . PRO A 1 323 ? -20.028 4.677 -22.557 1.00 49.06 323 PRO A C 1
ATOM 2487 O O . PRO A 1 323 ? -20.607 5.641 -22.065 1.00 49.06 323 PRO A O 1
ATOM 2490 N N . TYR A 1 324 ? -20.620 3.481 -22.687 1.00 49.50 324 TYR A N 1
ATOM 2491 C CA . TYR A 1 324 ? -22.007 3.218 -22.290 1.00 49.50 324 TYR A CA 1
ATOM 2492 C C . TYR A 1 324 ? -22.247 1.931 -21.481 1.00 49.50 324 TYR A C 1
ATOM 2494 O O . TYR A 1 324 ? -23.286 1.858 -20.835 1.00 49.50 324 TYR A O 1
ATOM 2502 N N . ASN A 1 325 ? -21.296 0.985 -21.405 1.00 52.53 325 ASN A N 1
ATOM 2503 C CA . ASN A 1 325 ? -21.455 -0.271 -20.654 1.00 52.53 325 ASN A CA 1
ATOM 2504 C C . ASN A 1 325 ? -20.235 -0.513 -19.752 1.00 52.53 325 ASN A C 1
ATOM 2506 O O . ASN A 1 325 ? -19.090 -0.457 -20.208 1.00 52.53 325 ASN A O 1
ATOM 2510 N N . LYS A 1 326 ? -20.484 -0.795 -18.467 1.00 52.44 326 LYS A N 1
ATOM 2511 C CA . LYS A 1 326 ? -19.460 -1.286 -17.537 1.00 52.44 326 LYS A CA 1
ATOM 2512 C C . LYS A 1 326 ? -19.467 -2.804 -17.605 1.00 52.44 326 LYS A C 1
ATOM 2514 O O . LYS A 1 326 ? -20.431 -3.424 -17.165 1.00 52.44 326 LYS A O 1
ATOM 2519 N N . ILE A 1 327 ? -18.405 -3.375 -18.158 1.00 55.34 327 ILE A N 1
ATOM 2520 C CA . ILE A 1 327 ? -18.232 -4.823 -18.225 1.00 55.34 327 ILE A CA 1
ATOM 2521 C C . ILE A 1 327 ? -17.083 -5.187 -17.291 1.00 55.34 327 ILE A C 1
ATOM 2523 O O . ILE A 1 327 ? -15.965 -4.696 -17.452 1.00 55.34 327 ILE A O 1
ATOM 2527 N N . LEU A 1 328 ? -17.368 -6.024 -16.298 1.00 54.81 328 LEU A N 1
ATOM 2528 C CA . LEU A 1 328 ? -16.362 -6.620 -15.431 1.00 54.81 328 LEU A CA 1
ATOM 2529 C C . LEU A 1 328 ? -15.960 -7.968 -16.031 1.00 54.81 328 LEU A C 1
ATOM 2531 O O . LEU A 1 328 ? -16.798 -8.853 -16.193 1.00 54.81 328 LEU A O 1
ATOM 2535 N N . PHE A 1 329 ? -14.686 -8.126 -16.363 1.00 57.25 329 PHE A N 1
ATOM 2536 C CA . PHE A 1 329 ? -14.098 -9.415 -16.693 1.00 57.25 329 PHE A CA 1
ATOM 2537 C C . PHE A 1 329 ? -13.360 -9.948 -15.471 1.00 57.25 329 PHE A C 1
ATOM 2539 O O . PHE A 1 329 ? -12.553 -9.250 -14.860 1.00 57.25 329 PHE A O 1
ATOM 2546 N N . LEU A 1 330 ? -13.646 -11.193 -15.120 1.00 53.31 330 LEU A N 1
ATOM 2547 C CA . LEU A 1 330 ? -12.966 -11.930 -14.068 1.00 53.31 330 LEU A CA 1
ATOM 2548 C C . LEU A 1 330 ? -12.194 -13.060 -14.737 1.00 53.31 330 LEU A C 1
ATOM 2550 O O . LEU A 1 330 ? -12.797 -13.933 -15.367 1.00 53.31 330 LEU A O 1
ATOM 2554 N N . HIS A 1 331 ? -10.869 -13.037 -14.629 1.00 63.22 331 HIS A N 1
ATOM 2555 C CA . HIS A 1 331 ? -10.028 -14.122 -15.123 1.00 63.22 331 HIS A CA 1
ATOM 2556 C C . HIS A 1 331 ? -9.522 -14.953 -13.948 1.00 63.22 331 HIS A C 1
ATOM 2558 O O . HIS A 1 331 ? -8.997 -14.412 -12.977 1.00 63.22 331 HIS A O 1
ATOM 2564 N N . LEU A 1 332 ? -9.679 -16.272 -14.036 1.00 61.09 332 LEU A N 1
ATOM 2565 C CA . LEU A 1 332 ? -9.031 -17.212 -13.125 1.00 61.09 332 LEU A CA 1
ATOM 2566 C C . LEU A 1 332 ? -7.757 -17.707 -13.794 1.00 61.09 332 LEU A C 1
ATOM 2568 O O . LEU A 1 332 ? -7.811 -18.304 -14.870 1.00 61.09 332 LEU A O 1
ATOM 2572 N N . LEU A 1 333 ? -6.628 -17.453 -13.144 1.00 68.12 333 LEU A N 1
ATOM 2573 C CA . LEU A 1 333 ? -5.322 -17.876 -13.615 1.00 68.12 333 LEU A CA 1
ATOM 2574 C C . LEU A 1 333 ? -4.780 -19.021 -12.752 1.00 68.12 333 LEU A C 1
ATOM 2576 O O . LEU A 1 333 ? -4.740 -18.923 -11.521 1.00 68.12 333 LEU A O 1
ATOM 2580 N N . ASP A 1 334 ? -4.324 -20.082 -13.415 1.00 71.94 334 ASP A N 1
ATOM 2581 C CA . ASP A 1 334 ? -3.488 -21.114 -12.804 1.00 71.94 334 ASP A CA 1
ATOM 2582 C C . ASP A 1 334 ? -2.055 -20.585 -12.616 1.00 71.94 334 ASP A C 1
AT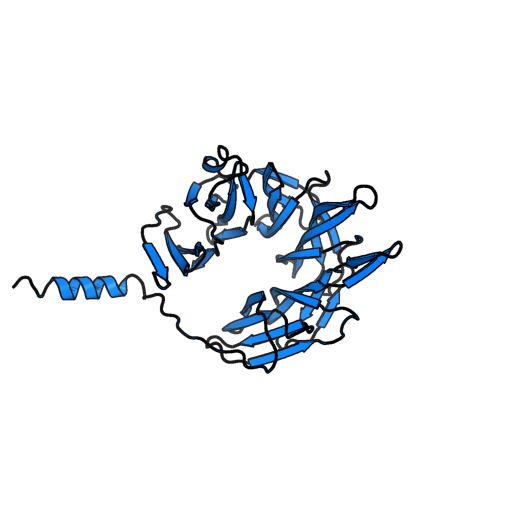OM 2584 O O . ASP A 1 334 ? -1.384 -20.213 -13.579 1.00 71.94 334 ASP A O 1
ATOM 2588 N N . ILE A 1 335 ? -1.577 -20.539 -11.370 1.00 69.56 335 ILE A N 1
ATOM 2589 C CA . ILE A 1 335 ? -0.288 -19.912 -11.026 1.00 69.56 335 ILE A CA 1
ATOM 2590 C C . ILE A 1 335 ? 0.913 -20.662 -11.620 1.00 69.56 335 ILE A C 1
ATOM 2592 O O . ILE A 1 335 ? 1.919 -20.039 -11.972 1.00 69.56 335 ILE A O 1
ATOM 2596 N N . ASN A 1 336 ? 0.823 -21.987 -11.750 1.00 71.50 336 ASN A N 1
ATOM 2597 C CA . ASN A 1 336 ? 1.943 -22.816 -12.198 1.00 71.50 336 ASN A CA 1
ATOM 2598 C C . ASN A 1 336 ? 2.161 -22.692 -13.706 1.00 71.50 336 ASN A C 1
ATOM 2600 O O . ASN A 1 336 ? 3.293 -22.696 -14.183 1.00 71.50 336 ASN A O 1
ATOM 2604 N N . THR A 1 337 ? 1.067 -22.602 -14.457 1.00 73.75 337 THR A N 1
ATOM 2605 C CA . THR A 1 337 ? 1.084 -22.633 -15.925 1.00 73.75 337 THR A CA 1
ATOM 2606 C C . THR A 1 337 ? 0.889 -21.256 -16.556 1.00 73.75 337 THR A C 1
ATOM 2608 O O . THR A 1 337 ? 1.206 -21.063 -17.731 1.00 73.75 337 THR A O 1
ATOM 2611 N N . GLY A 1 338 ? 0.357 -20.293 -15.798 1.00 65.38 338 GLY A N 1
ATOM 2612 C CA . GLY A 1 338 ? -0.072 -18.999 -16.316 1.00 65.38 338 GLY A CA 1
ATOM 2613 C C . GLY A 1 338 ? -1.247 -19.113 -17.296 1.00 65.38 338 GLY A C 1
ATOM 2614 O O . GLY A 1 338 ? -1.431 -18.228 -18.136 1.00 65.38 338 GLY A O 1
ATOM 2615 N N . ASP A 1 339 ? -2.000 -20.214 -17.274 1.00 73.19 339 ASP A N 1
ATOM 2616 C CA . ASP A 1 339 ? -3.133 -20.416 -18.174 1.00 73.19 339 ASP A CA 1
ATOM 2617 C C . ASP A 1 339 ? -4.369 -19.624 -17.703 1.00 73.19 339 ASP A C 1
ATOM 2619 O O . ASP A 1 339 ? -4.733 -19.667 -16.527 1.00 73.19 339 ASP A O 1
ATOM 2623 N N . THR A 1 340 ? -5.006 -18.887 -18.624 1.00 61.34 340 THR A N 1
ATOM 2624 C CA . THR A 1 340 ? -6.168 -17.999 -18.387 1.00 61.34 340 THR A CA 1
ATOM 2625 C C . THR A 1 340 ? -7.458 -18.563 -18.988 1.00 61.34 340 THR A C 1
ATOM 2627 O O . THR A 1 340 ? -8.335 -17.805 -19.407 1.00 61.34 340 THR A O 1
ATOM 2630 N N . THR A 1 341 ? -7.591 -19.889 -19.081 1.00 60.44 341 THR A N 1
ATOM 2631 C CA . THR A 1 341 ? -8.686 -20.572 -19.801 1.00 60.44 341 THR A CA 1
ATOM 2632 C C . THR A 1 341 ? -10.104 -20.242 -19.317 1.00 60.44 341 THR A C 1
ATOM 2634 O O . THR A 1 341 ? -11.070 -20.618 -19.982 1.00 60.44 341 THR A O 1
ATOM 2637 N N . TRP A 1 342 ? -10.260 -19.489 -18.225 1.00 52.22 342 TRP A N 1
ATOM 2638 C CA . TRP A 1 342 ? -11.551 -19.063 -17.696 1.00 52.22 342 TRP A CA 1
ATOM 2639 C C . TRP A 1 342 ? -11.659 -17.541 -17.637 1.00 52.22 342 TRP A C 1
ATOM 2641 O O . TRP A 1 342 ? -11.015 -16.890 -16.818 1.00 52.22 342 TRP A O 1
ATOM 2651 N N . THR A 1 343 ? -12.513 -16.989 -18.499 1.00 56.56 343 THR A N 1
ATOM 2652 C CA . THR A 1 343 ? -12.947 -15.588 -18.456 1.00 56.56 343 THR A CA 1
ATOM 2653 C C . THR A 1 343 ? -14.446 -15.559 -18.192 1.00 56.56 343 THR A C 1
ATOM 2655 O O . THR A 1 343 ? -15.219 -16.106 -18.978 1.00 56.56 343 THR A O 1
ATOM 2658 N N . VAL A 1 344 ? -14.860 -14.933 -17.093 1.00 51.44 344 VAL A N 1
ATOM 2659 C CA . VAL A 1 344 ? -16.269 -14.656 -16.798 1.00 51.44 344 VAL A CA 1
ATOM 2660 C C . VAL A 1 344 ? -16.531 -13.189 -17.101 1.00 51.44 344 VAL A C 1
ATOM 2662 O O . VAL A 1 344 ? -15.842 -12.314 -16.585 1.00 51.44 344 VAL A O 1
ATOM 2665 N N . GLN A 1 345 ? -17.520 -12.924 -17.949 1.00 58.44 345 GLN A N 1
ATOM 2666 C CA . GLN A 1 345 ? -17.999 -11.577 -18.234 1.00 58.44 345 GLN A CA 1
ATOM 2667 C C . GLN A 1 345 ? -19.234 -11.294 -17.373 1.00 58.44 345 GLN A C 1
ATOM 2669 O O . GLN A 1 345 ? -20.207 -12.045 -17.425 1.00 58.44 345 GLN A O 1
ATOM 2674 N N . VAL A 1 346 ? -19.204 -10.209 -16.602 1.00 51.09 346 VAL A N 1
ATOM 2675 C CA . VAL A 1 346 ? -20.310 -9.744 -15.759 1.00 51.09 346 VAL A CA 1
ATOM 2676 C C . VAL A 1 346 ? -20.708 -8.336 -16.209 1.00 51.09 346 VAL A C 1
ATOM 2678 O O . VAL A 1 346 ? -19.925 -7.393 -16.094 1.00 51.09 346 VAL A O 1
ATOM 2681 N N . GLY A 1 347 ? -21.921 -8.193 -16.748 1.00 53.00 347 GLY A N 1
ATOM 2682 C CA . GLY A 1 347 ? -22.487 -6.920 -17.213 1.00 53.00 347 GLY A CA 1
ATOM 2683 C C . GLY A 1 347 ? -23.417 -7.093 -18.416 1.00 53.00 347 GLY A C 1
ATOM 2684 O O . GLY A 1 347 ? -23.312 -8.085 -19.139 1.00 53.00 347 GLY A O 1
ATOM 2685 N N . ASP A 1 348 ? -24.319 -6.132 -18.623 1.00 50.25 348 ASP A N 1
ATOM 2686 C CA . ASP A 1 348 ? -25.218 -6.115 -19.781 1.00 50.25 348 ASP A CA 1
ATOM 2687 C C . ASP A 1 348 ? -24.426 -5.778 -21.057 1.00 50.25 348 ASP A C 1
ATOM 2689 O O . ASP A 1 348 ? -23.685 -4.789 -21.106 1.00 50.25 348 ASP A O 1
ATOM 2693 N N . THR A 1 349 ? -24.550 -6.635 -22.074 1.00 53.50 349 THR A N 1
ATOM 2694 C CA . THR A 1 349 ? -24.014 -6.412 -23.429 1.00 53.50 349 THR A CA 1
ATOM 2695 C C . THR A 1 349 ? -24.826 -5.393 -24.199 1.00 53.50 349 THR A C 1
ATOM 2697 O O . THR A 1 349 ? -26.069 -5.552 -24.213 1.00 53.50 349 THR A O 1
#

Sequence (349 aa):
MQKRLLTSLLLLLGYLLPAQNIEWVKPIKKKNTQFALDITPSQNKGFWIAGREGNKTFLAAVDSLGDTLWTKSYQNLHPQSYYLNSVFPAPAGHYLTGAMGVGSYHSGGNTYDTSLPFLWYVDYTGEIIWESNNLLDSCGDVSINDAIILSNGNIIMVGQFTILNAFTCSSSLVSFAVCVNPDGLKLWAKQYPQSGATNYITQVLQLPNGHLFCSGAESGHGLMGLEIDQNTGNLIQTRNLLPPALASINANFYYAYLNQMTDGSLMLSGSYYPIAGGTGGSYLAHLSPNFEFLWEKMGTGVNKHTVEMQNQKVLVESIGIAPYNKILFLHLLDINTGDTTWTVQVGDT

Radius of gyration: 21.92 Å; chains: 1; bounding box: 50×79×49 Å